Protein AF-A0A9W7F5V0-F1 (afdb_monomer)

Mean predicted aligned error: 11.37 Å

InterPro domains:
  IPR008775 Phytanoyl-CoA dioxygenase-like [PF05721] (10-181)

pLDDT: mean 83.33, std 14.16, range [30.11, 98.38]

Structure (mmCIF, N/CA/C/O backbone):
data_AF-A0A9W7F5V0-F1
#
_entry.id   AF-A0A9W7F5V0-F1
#
loop_
_atom_site.group_PDB
_atom_site.id
_atom_site.type_symbol
_atom_site.label_atom_id
_atom_site.label_alt_id
_atom_site.label_comp_id
_atom_site.label_asym_id
_atom_site.label_entity_id
_atom_site.label_seq_id
_atom_site.pdbx_PDB_ins_code
_atom_site.Cartn_x
_atom_site.Cartn_y
_atom_site.Cartn_z
_atom_site.occupancy
_atom_site.B_iso_or_equiv
_atom_site.auth_seq_id
_atom_site.auth_comp_id
_atom_site.auth_asym_id
_atom_site.auth_atom_id
_atom_site.pdbx_PDB_model_num
ATOM 1 N N . MET A 1 1 ? -11.029 15.190 2.553 1.00 67.94 1 MET A N 1
ATOM 2 C CA . MET A 1 1 ? -10.724 14.505 3.828 1.00 67.94 1 MET A CA 1
ATOM 3 C C . MET A 1 1 ? -11.134 13.057 3.675 1.00 67.94 1 MET A C 1
ATOM 5 O O . MET A 1 1 ? -11.992 12.802 2.836 1.00 67.94 1 MET A O 1
ATOM 9 N N . LEU A 1 2 ? -10.506 12.145 4.415 1.00 83.44 2 LEU A N 1
ATOM 10 C CA . LEU A 1 2 ? -10.929 10.744 4.425 1.00 83.44 2 LEU A CA 1
ATOM 11 C C . LEU A 1 2 ? -12.345 10.611 4.965 1.00 83.44 2 LEU A C 1
ATOM 13 O O . LEU A 1 2 ? -12.711 11.355 5.880 1.00 83.44 2 LEU A O 1
ATOM 17 N N . SER A 1 3 ? -13.107 9.671 4.410 1.00 85.88 3 SER A N 1
ATOM 18 C CA . SER A 1 3 ? -14.383 9.300 5.003 1.00 85.88 3 SER A CA 1
ATOM 19 C C . SER A 1 3 ? -14.140 8.572 6.320 1.00 85.88 3 SER A C 1
ATOM 21 O O . SER A 1 3 ? -13.081 7.984 6.547 1.00 85.88 3 SER A O 1
ATOM 23 N N . ASP A 1 4 ? -15.124 8.602 7.203 1.00 83.12 4 ASP A N 1
ATOM 24 C CA . ASP A 1 4 ? -15.003 7.891 8.464 1.00 83.12 4 ASP A CA 1
ATOM 25 C C . ASP A 1 4 ? -15.031 6.367 8.307 1.00 83.12 4 ASP A C 1
ATOM 27 O O . ASP A 1 4 ? -14.439 5.651 9.112 1.00 83.12 4 ASP A O 1
ATOM 31 N N . GLU A 1 5 ? -15.683 5.875 7.252 1.00 82.81 5 GLU A N 1
ATOM 32 C CA . GLU A 1 5 ? -15.637 4.468 6.862 1.00 82.81 5 GLU A CA 1
ATOM 33 C C . GLU A 1 5 ? -14.208 4.057 6.495 1.00 82.81 5 GLU A C 1
ATOM 35 O O . GLU A 1 5 ? -13.709 3.061 7.012 1.00 82.81 5 GLU A O 1
ATOM 40 N N . ASP A 1 6 ? -13.504 4.866 5.700 1.00 85.50 6 ASP A N 1
ATOM 41 C CA . ASP A 1 6 ? -12.108 4.600 5.339 1.00 85.50 6 ASP A CA 1
ATOM 42 C C . ASP A 1 6 ? -11.189 4.611 6.568 1.00 85.50 6 ASP A C 1
ATOM 44 O O . ASP A 1 6 ? -10.317 3.752 6.705 1.00 85.50 6 ASP A O 1
ATOM 48 N N . LYS A 1 7 ? -11.390 5.563 7.492 1.00 84.19 7 LYS A N 1
ATOM 49 C CA . LYS A 1 7 ? -10.632 5.617 8.754 1.00 84.19 7 LYS A CA 1
ATOM 50 C C . LYS A 1 7 ? -10.867 4.366 9.588 1.00 84.19 7 LYS A C 1
ATOM 52 O O . LYS A 1 7 ? -9.911 3.787 10.093 1.00 84.19 7 LYS A O 1
ATOM 57 N N . TYR A 1 8 ? -12.125 3.951 9.710 1.00 81.19 8 TYR A N 1
ATOM 58 C CA . TYR A 1 8 ? -12.502 2.748 10.439 1.00 81.19 8 TYR A CA 1
ATOM 59 C C . TYR A 1 8 ? -11.901 1.489 9.804 1.00 81.19 8 TYR A C 1
ATOM 61 O O . TYR A 1 8 ? -11.316 0.670 10.508 1.00 81.19 8 TYR A O 1
ATOM 69 N N . LEU A 1 9 ? -11.981 1.349 8.478 1.00 84.00 9 LEU A N 1
ATOM 70 C CA . LEU A 1 9 ? -11.394 0.218 7.761 1.00 84.00 9 LEU A CA 1
ATOM 71 C C . LEU A 1 9 ? -9.874 0.174 7.921 1.00 84.00 9 LEU A C 1
ATOM 73 O O . LEU A 1 9 ? -9.328 -0.911 8.116 1.00 84.00 9 LEU A O 1
ATOM 77 N N . PHE A 1 10 ? -9.194 1.321 7.868 1.00 87.69 10 PHE A N 1
ATOM 78 C CA . PHE A 1 10 ? -7.752 1.375 8.080 1.00 87.69 10 PHE A CA 1
ATOM 79 C C . PHE A 1 10 ? -7.366 1.032 9.524 1.00 87.69 10 PHE A C 1
ATOM 81 O O . PHE A 1 10 ? -6.481 0.205 9.723 1.00 87.69 10 PHE A O 1
ATOM 88 N N . ASP A 1 11 ? -8.039 1.614 10.522 1.00 85.00 11 ASP A N 1
ATOM 89 C CA . ASP A 1 11 ? -7.793 1.340 11.948 1.00 85.00 11 ASP A CA 1
ATOM 90 C C . ASP A 1 11 ? -8.010 -0.143 12.287 1.00 85.00 11 ASP A C 1
ATOM 92 O O . ASP A 1 11 ? -7.210 -0.754 12.995 1.00 85.00 11 ASP A O 1
ATOM 96 N N . LEU A 1 12 ? -9.057 -0.745 11.715 1.00 79.25 12 LEU A N 1
ATOM 97 C CA . LEU A 1 12 ? -9.388 -2.148 11.926 1.00 79.25 12 LEU A CA 1
ATOM 98 C C . LEU A 1 12 ? -8.387 -3.091 11.250 1.00 79.25 12 LEU A C 1
ATOM 100 O O . LEU A 1 12 ? -7.898 -4.039 11.867 1.00 79.25 12 LEU A O 1
ATOM 104 N N . ASN A 1 13 ? -8.102 -2.863 9.968 1.00 83.06 13 ASN A N 1
ATOM 105 C CA . ASN A 1 13 ? -7.348 -3.818 9.160 1.00 83.06 13 ASN A CA 1
ATOM 106 C C . ASN A 1 13 ? -5.835 -3.581 9.201 1.00 83.06 13 ASN A C 1
ATOM 108 O O . ASN A 1 13 ? -5.079 -4.503 8.912 1.00 83.06 13 ASN A O 1
ATOM 112 N N . GLY A 1 14 ? -5.386 -2.365 9.514 1.00 84.56 14 GLY A N 1
ATOM 113 C CA . GLY A 1 14 ? -4.003 -1.924 9.309 1.00 84.56 14 GLY A CA 1
ATOM 114 C C . GLY A 1 14 ? -3.666 -1.601 7.847 1.00 84.56 14 GLY A C 1
ATOM 115 O O . GLY A 1 14 ? -2.518 -1.294 7.536 1.00 84.56 14 GLY A O 1
ATOM 116 N N . TYR A 1 15 ? -4.646 -1.673 6.941 1.00 90.38 15 TYR A N 1
ATOM 117 C CA . TYR A 1 15 ? -4.512 -1.307 5.532 1.00 90.38 15 TYR A CA 1
ATOM 118 C C . TYR A 1 15 ? -5.855 -0.858 4.951 1.00 90.38 15 TYR A C 1
ATOM 120 O O . TYR A 1 15 ? -6.920 -1.125 5.508 1.00 90.38 15 TYR A O 1
ATOM 128 N N . ILE A 1 16 ? -5.804 -0.213 3.788 1.00 92.06 16 ILE A N 1
ATOM 129 C CA . ILE A 1 16 ? -6.984 0.105 2.986 1.00 92.06 16 ILE A CA 1
ATOM 130 C C . ILE A 1 16 ? -6.654 -0.001 1.496 1.00 92.06 16 ILE A C 1
ATOM 132 O O . ILE A 1 16 ? -5.544 0.329 1.078 1.00 92.06 16 ILE A O 1
ATOM 136 N N . VAL A 1 17 ? -7.606 -0.482 0.690 1.00 93.25 17 VAL A N 1
ATOM 137 C CA . VAL A 1 17 ? -7.439 -0.658 -0.762 1.00 93.25 17 VAL A CA 1
ATOM 138 C C . VAL A 1 17 ? -8.251 0.388 -1.506 1.00 93.25 17 VAL A C 1
ATOM 140 O O . VAL A 1 17 ? -9.479 0.385 -1.441 1.00 93.25 17 VAL A O 1
ATOM 143 N N . ILE A 1 18 ? -7.568 1.238 -2.275 1.00 94.31 18 ILE A N 1
ATOM 144 C CA . ILE A 1 18 ? -8.209 2.283 -3.077 1.00 94.31 18 ILE A CA 1
ATOM 145 C C . ILE A 1 18 ? -8.225 1.846 -4.538 1.00 94.31 18 ILE A C 1
ATOM 147 O O . ILE A 1 18 ? -7.190 1.772 -5.199 1.00 94.31 18 ILE A O 1
ATOM 151 N N . LYS A 1 19 ? -9.414 1.516 -5.043 1.00 94.19 19 LYS A N 1
ATOM 152 C CA . LYS A 1 19 ? -9.599 1.027 -6.415 1.00 94.19 19 LYS A CA 1
ATOM 153 C C . LYS A 1 19 ? -9.756 2.186 -7.398 1.00 94.19 19 LYS A C 1
ATOM 155 O O . LYS A 1 19 ? -10.290 3.236 -7.052 1.00 94.19 19 LYS A O 1
ATOM 160 N N . GLY A 1 20 ? -9.322 1.974 -8.641 1.00 94.88 20 GLY A N 1
ATOM 161 C CA . GLY A 1 20 ? -9.538 2.933 -9.732 1.00 94.88 20 GLY A CA 1
ATOM 162 C C . GLY A 1 20 ? -8.874 4.291 -9.495 1.00 94.88 20 GLY A C 1
ATOM 163 O O . GLY A 1 20 ? -9.431 5.331 -9.860 1.00 94.88 20 GLY A O 1
ATOM 164 N N . VAL A 1 21 ? -7.711 4.304 -8.832 1.00 97.62 21 VAL A N 1
ATOM 165 C CA . VAL A 1 21 ? -6.919 5.529 -8.660 1.00 97.62 21 VAL A CA 1
ATOM 166 C C . VAL A 1 21 ? -6.452 6.017 -10.028 1.00 97.62 21 VAL A C 1
ATOM 168 O O . VAL A 1 21 ? -6.796 7.141 -10.397 1.00 97.62 21 VAL A O 1
ATOM 171 N N . PHE A 1 22 ? -5.796 5.121 -10.770 1.00 98.06 22 PHE A N 1
ATOM 172 C CA . PHE A 1 22 ? -5.252 5.325 -12.110 1.00 98.06 22 PHE A CA 1
ATOM 173 C C . PHE A 1 22 ? -6.111 4.636 -13.174 1.00 98.06 22 PHE A C 1
ATOM 175 O O . PHE A 1 22 ? -6.737 3.603 -12.915 1.00 98.06 22 PHE A O 1
ATOM 182 N N . SER A 1 23 ? -6.138 5.223 -14.364 1.00 97.62 23 SER A N 1
ATOM 183 C CA . SER A 1 23 ? -6.784 4.681 -15.560 1.00 97.62 23 SER A CA 1
ATOM 184 C C . SER A 1 23 ? -5.986 3.523 -16.180 1.00 97.62 23 SER A C 1
ATOM 186 O O . SER A 1 23 ? -4.778 3.405 -15.942 1.00 97.62 23 SER A O 1
ATOM 188 N N . PRO A 1 24 ? -6.623 2.665 -16.999 1.00 97.62 24 PRO A N 1
ATOM 189 C CA . PRO A 1 24 ? -5.917 1.632 -17.757 1.00 97.62 24 PRO A CA 1
ATOM 190 C C . PRO A 1 24 ? -4.779 2.184 -18.625 1.00 97.62 24 PRO A C 1
ATOM 192 O O . PRO A 1 24 ? -3.735 1.547 -18.737 1.00 97.62 24 PRO A O 1
ATOM 195 N N . GLU A 1 25 ? -4.946 3.375 -19.201 1.00 98.19 25 GLU A N 1
ATOM 196 C CA . GLU A 1 25 ? -3.949 4.034 -20.047 1.00 98.19 25 GLU A CA 1
ATOM 197 C C . GLU A 1 25 ? -2.726 4.486 -19.238 1.00 98.19 25 GLU A C 1
ATOM 199 O O . GLU A 1 25 ? -1.589 4.290 -19.668 1.00 98.19 25 GLU A O 1
ATOM 204 N N . GLU A 1 26 ? -2.941 5.042 -18.043 1.00 98.19 26 GLU A N 1
ATOM 205 C CA . GLU A 1 26 ? -1.859 5.406 -17.120 1.00 98.19 26 GLU A CA 1
ATOM 206 C C . GLU A 1 26 ? -1.082 4.170 -16.654 1.00 98.19 26 GLU A C 1
ATOM 208 O O . GLU A 1 26 ? 0.150 4.178 -16.642 1.00 98.19 26 GLU A O 1
ATOM 213 N N . VAL A 1 27 ? -1.789 3.083 -16.3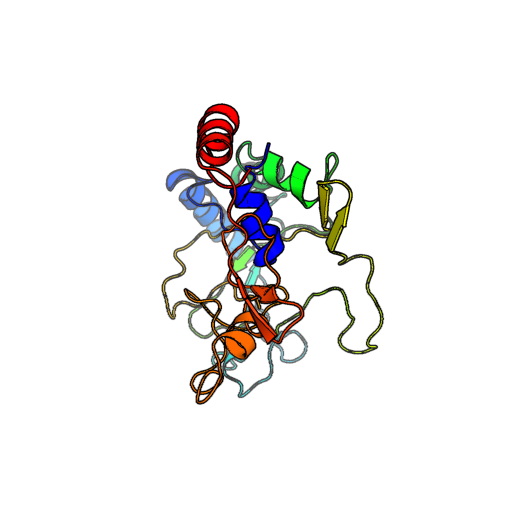30 1.00 98.25 27 VAL A N 1
ATOM 214 C CA . VAL A 1 27 ? -1.167 1.804 -15.957 1.00 98.25 27 VAL A CA 1
ATOM 215 C C . VAL A 1 27 ? -0.395 1.201 -17.135 1.00 98.25 27 VAL A C 1
ATOM 217 O O . VAL A 1 27 ? 0.701 0.673 -16.946 1.00 98.25 27 VAL A O 1
ATOM 220 N N . ALA A 1 28 ? -0.910 1.300 -18.363 1.00 98.25 28 ALA A N 1
ATOM 221 C CA . ALA A 1 28 ? -0.200 0.849 -19.558 1.00 98.25 28 ALA A CA 1
ATOM 222 C C . ALA A 1 28 ? 1.088 1.656 -19.796 1.00 98.25 28 ALA A C 1
ATOM 224 O O . ALA A 1 28 ? 2.132 1.066 -20.075 1.00 98.25 28 ALA A O 1
ATOM 225 N N . ALA A 1 29 ? 1.048 2.980 -19.614 1.00 98.00 29 ALA A N 1
ATOM 226 C CA . ALA A 1 29 ? 2.230 3.834 -19.715 1.00 98.00 29 ALA A CA 1
ATOM 227 C C . ALA A 1 29 ? 3.291 3.487 -18.654 1.00 98.00 29 ALA A C 1
ATOM 229 O O . ALA A 1 29 ? 4.477 3.416 -18.973 1.00 98.00 29 ALA A O 1
ATOM 230 N N . ALA A 1 30 ? 2.872 3.205 -17.415 1.00 98.31 30 ALA A N 1
ATOM 231 C CA . ALA A 1 30 ? 3.770 2.750 -16.353 1.00 98.31 30 ALA A CA 1
ATOM 232 C C . ALA A 1 30 ? 4.446 1.413 -16.698 1.00 98.31 30 ALA A C 1
ATOM 234 O O . ALA A 1 30 ? 5.654 1.262 -16.526 1.00 98.31 30 ALA A O 1
ATOM 235 N N . ASN A 1 31 ? 3.683 0.452 -17.229 1.00 98.38 31 ASN A N 1
ATOM 236 C CA . ASN A 1 31 ? 4.213 -0.847 -17.647 1.00 98.38 31 ASN A CA 1
ATOM 237 C C . ASN A 1 31 ? 5.184 -0.737 -18.834 1.00 98.38 31 ASN A C 1
ATOM 239 O O . ASN A 1 31 ? 6.186 -1.453 -18.867 1.00 98.38 31 ASN A O 1
ATOM 243 N N . ALA A 1 32 ? 4.932 0.169 -19.785 1.00 98.31 32 ALA A N 1
ATOM 244 C CA . ALA A 1 32 ? 5.866 0.448 -20.876 1.00 98.31 32 ALA A CA 1
ATOM 245 C C . ALA A 1 32 ? 7.196 1.010 -20.340 1.00 98.31 32 ALA A C 1
ATOM 247 O O . ALA A 1 32 ? 8.254 0.481 -20.666 1.00 98.31 32 ALA A O 1
ATOM 248 N N . ALA A 1 33 ? 7.139 1.988 -19.428 1.00 98.31 33 ALA A N 1
ATOM 249 C CA . ALA A 1 33 ? 8.327 2.541 -18.776 1.00 98.31 33 ALA A CA 1
ATOM 250 C C . ALA A 1 33 ? 9.133 1.479 -18.006 1.00 98.31 33 ALA A C 1
ATOM 252 O O . ALA A 1 33 ? 10.359 1.448 -18.094 1.00 98.31 33 ALA A O 1
ATOM 253 N N . ILE A 1 34 ? 8.448 0.586 -17.281 1.00 98.12 34 ILE A N 1
ATOM 254 C CA . ILE A 1 34 ? 9.082 -0.552 -16.597 1.00 98.12 34 ILE A CA 1
ATOM 255 C C . ILE A 1 34 ? 9.786 -1.451 -17.609 1.00 98.12 34 ILE A C 1
ATOM 257 O O . ILE A 1 34 ? 10.945 -1.794 -17.401 1.00 98.12 34 ILE A O 1
ATOM 261 N N . THR A 1 35 ? 9.111 -1.797 -18.708 1.00 97.88 35 THR A N 1
ATOM 262 C CA . THR A 1 35 ? 9.662 -2.656 -19.767 1.00 97.88 35 THR A CA 1
ATOM 263 C C . THR A 1 35 ? 10.951 -2.073 -20.344 1.00 97.88 35 THR A C 1
ATOM 265 O O . THR A 1 35 ? 11.947 -2.790 -20.436 1.00 97.88 35 THR A O 1
ATOM 268 N N . ASP A 1 36 ? 10.966 -0.775 -20.647 1.00 98.19 36 ASP A N 1
ATOM 269 C CA . ASP A 1 36 ? 12.142 -0.079 -21.185 1.00 98.19 36 ASP A CA 1
ATOM 270 C C . ASP A 1 36 ? 13.335 -0.090 -20.209 1.00 98.19 36 ASP A C 1
ATOM 272 O O . ASP A 1 36 ? 14.491 -0.123 -20.634 1.00 98.19 36 ASP A O 1
ATOM 276 N N . HIS A 1 37 ? 13.067 -0.119 -18.898 1.00 97.88 37 HIS A N 1
ATOM 277 C CA . HIS A 1 37 ? 14.084 -0.074 -17.842 1.00 97.88 37 HIS A CA 1
ATOM 278 C C . HIS A 1 37 ? 14.456 -1.442 -17.249 1.00 97.88 37 HIS A C 1
ATOM 280 O O . HIS A 1 37 ? 15.423 -1.530 -16.484 1.00 97.88 37 HIS A O 1
ATOM 286 N N . MET A 1 38 ? 13.783 -2.527 -17.645 1.00 97.19 38 MET A N 1
ATOM 287 C CA . MET A 1 38 ? 14.111 -3.895 -17.218 1.00 97.19 38 MET A CA 1
ATOM 288 C C . MET A 1 38 ? 15.582 -4.308 -17.407 1.00 97.19 38 MET A C 1
ATOM 290 O O . MET A 1 38 ? 16.065 -5.062 -16.563 1.00 97.19 38 MET A O 1
ATOM 294 N N . PRO A 1 39 ? 16.347 -3.826 -18.413 1.00 96.81 39 PRO A N 1
ATOM 295 C CA . PRO A 1 39 ? 17.779 -4.132 -18.514 1.00 96.81 39 PRO A CA 1
ATOM 296 C C . PRO A 1 39 ? 18.624 -3.697 -17.302 1.00 96.81 39 PRO A C 1
ATOM 298 O O . PRO A 1 39 ? 19.738 -4.183 -17.135 1.00 96.81 39 PRO A O 1
ATOM 301 N N . SER A 1 40 ? 18.110 -2.788 -16.465 1.00 95.38 40 SER A N 1
ATOM 302 C CA . SER A 1 40 ? 18.745 -2.328 -15.218 1.00 95.38 40 SER A CA 1
ATOM 303 C C . SER A 1 40 ? 18.210 -3.010 -13.950 1.00 95.38 40 SER A C 1
ATOM 305 O O . SER A 1 40 ? 18.634 -2.681 -12.839 1.00 95.38 40 SER A O 1
ATOM 307 N N . ALA A 1 41 ? 17.266 -3.942 -14.099 1.00 95.56 41 ALA A N 1
ATOM 308 C CA . ALA A 1 41 ? 16.656 -4.645 -12.984 1.00 95.56 41 ALA A CA 1
ATOM 309 C C . ALA A 1 41 ? 17.613 -5.684 -12.383 1.00 95.56 41 ALA A C 1
ATOM 311 O O . ALA A 1 41 ? 18.442 -6.271 -13.077 1.00 95.56 41 ALA A O 1
ATOM 312 N N . ASN A 1 42 ? 17.477 -5.932 -11.081 1.00 92.81 42 ASN A N 1
ATOM 313 C CA . ASN A 1 42 ? 18.326 -6.867 -10.350 1.00 92.81 42 ASN A CA 1
ATOM 314 C C . ASN A 1 42 ? 17.480 -7.985 -9.747 1.00 92.81 42 ASN A C 1
ATOM 316 O O . ASN A 1 42 ? 16.620 -7.731 -8.902 1.00 92.81 42 ASN A O 1
ATOM 320 N N . GLU A 1 43 ? 17.740 -9.227 -10.148 1.00 92.56 43 GLU A N 1
ATOM 321 C CA . GLU A 1 43 ? 17.069 -10.394 -9.581 1.00 92.56 43 GLU A CA 1
ATOM 322 C C . GLU A 1 43 ? 17.800 -10.915 -8.336 1.00 92.56 43 GLU A C 1
ATOM 324 O O . GLU A 1 43 ? 19.010 -11.147 -8.335 1.00 92.56 43 GLU A O 1
ATOM 329 N N . ARG A 1 44 ? 17.050 -11.118 -7.252 1.00 87.56 44 ARG A N 1
ATOM 330 C CA . ARG A 1 44 ? 17.555 -11.613 -5.967 1.00 87.56 44 ARG A CA 1
ATOM 331 C C . ARG A 1 44 ? 17.619 -13.143 -5.965 1.00 87.56 44 ARG A C 1
ATOM 333 O O . ARG A 1 44 ? 16.739 -13.806 -5.422 1.00 87.56 44 ARG A O 1
ATOM 340 N N . ILE A 1 45 ? 18.647 -13.704 -6.599 1.00 85.19 45 ILE A N 1
ATOM 341 C CA . ILE A 1 45 ? 18.808 -15.165 -6.734 1.00 85.19 45 ILE A CA 1
ATOM 342 C C . ILE A 1 45 ? 19.659 -15.809 -5.630 1.00 85.19 45 ILE A C 1
ATOM 344 O O . ILE A 1 45 ? 19.462 -16.986 -5.326 1.00 85.19 45 ILE A O 1
ATOM 348 N N . GLU A 1 46 ? 20.589 -15.064 -5.023 1.00 83.44 46 GLU A N 1
ATOM 349 C CA . GLU A 1 46 ? 21.487 -15.607 -3.997 1.00 83.44 46 GLU A CA 1
ATOM 350 C C . GLU A 1 46 ? 20.763 -15.830 -2.664 1.00 83.44 46 GLU A C 1
ATOM 352 O O . GLU A 1 46 ? 19.980 -14.997 -2.213 1.00 83.44 46 GLU A O 1
ATOM 357 N N . ASP A 1 47 ? 21.074 -16.931 -1.979 1.00 75.38 47 ASP A N 1
ATOM 358 C CA . ASP A 1 47 ? 20.404 -17.301 -0.723 1.00 75.38 47 ASP A CA 1
ATOM 359 C C . ASP A 1 47 ? 20.540 -16.249 0.384 1.00 75.38 47 ASP A C 1
ATOM 361 O O . ASP A 1 4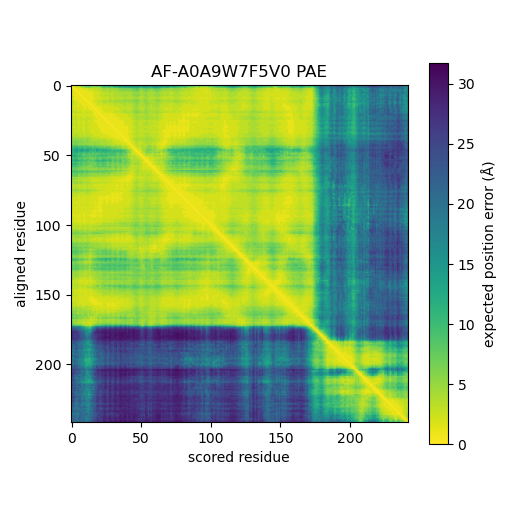7 ? 19.647 -16.113 1.215 1.00 75.38 47 ASP A O 1
ATOM 365 N N . SER A 1 48 ? 21.632 -15.486 0.380 1.00 76.44 48 SER A N 1
ATOM 366 C CA . SER A 1 48 ? 21.913 -14.414 1.341 1.00 76.44 48 SER A CA 1
ATOM 367 C C . SER A 1 48 ? 21.001 -13.192 1.190 1.00 76.44 48 SER A C 1
ATOM 369 O O . SER A 1 48 ? 20.841 -12.436 2.145 1.00 76.44 48 SER A O 1
ATOM 371 N N . ILE A 1 49 ? 20.423 -12.983 0.005 1.00 79.00 49 ILE A N 1
ATOM 372 C CA . ILE A 1 49 ? 19.601 -11.806 -0.329 1.00 79.00 49 ILE A CA 1
ATOM 373 C C . ILE A 1 49 ? 18.132 -12.164 -0.580 1.00 79.00 49 ILE A C 1
ATOM 375 O O . ILE A 1 49 ? 17.311 -11.271 -0.816 1.00 79.00 49 ILE A O 1
ATOM 379 N N . ARG A 1 50 ? 17.800 -13.458 -0.522 1.00 82.38 50 ARG A N 1
ATOM 380 C CA . ARG A 1 50 ? 16.429 -13.962 -0.570 1.00 82.38 50 ARG A CA 1
ATOM 381 C C . ARG A 1 50 ? 15.688 -13.623 0.713 1.00 82.38 50 ARG A C 1
ATOM 383 O O . ARG A 1 50 ? 16.212 -13.753 1.817 1.00 82.38 50 ARG A O 1
ATOM 390 N N . ASN A 1 51 ? 14.428 -13.226 0.571 1.00 80.19 51 ASN A N 1
ATOM 391 C CA . ASN A 1 51 ? 13.583 -12.848 1.709 1.00 80.19 51 ASN A CA 1
ATOM 392 C C . ASN A 1 51 ? 12.720 -14.002 2.204 1.00 80.19 51 ASN A C 1
ATOM 394 O O . ASN A 1 51 ? 11.706 -13.758 2.848 1.00 80.19 51 ASN A O 1
ATOM 398 N N . THR A 1 52 ? 13.068 -15.245 1.878 1.00 83.50 52 THR A N 1
ATOM 399 C CA . THR A 1 52 ? 12.271 -16.425 2.215 1.00 83.50 52 THR A CA 1
ATOM 400 C C . THR A 1 52 ? 13.161 -17.608 2.572 1.00 83.50 52 THR A C 1
ATOM 402 O O . THR A 1 52 ? 14.323 -17.690 2.176 1.00 83.50 52 THR A O 1
ATOM 405 N N . LYS A 1 53 ? 12.619 -18.554 3.347 1.00 81.00 53 LYS A N 1
ATOM 406 C CA . LYS A 1 53 ? 13.314 -19.808 3.662 1.00 81.00 53 LYS A CA 1
ATOM 407 C C . LYS A 1 53 ? 13.080 -20.828 2.546 1.00 81.00 53 LYS A C 1
ATOM 409 O O . LYS A 1 53 ? 11.927 -21.121 2.210 1.00 81.00 53 LYS A O 1
ATOM 414 N N . ARG A 1 54 ? 14.160 -21.418 2.015 1.00 80.69 54 ARG A N 1
ATOM 415 C CA . ARG A 1 54 ? 14.082 -22.528 1.046 1.00 80.69 54 ARG A CA 1
ATOM 416 C C . ARG A 1 54 ? 13.245 -23.685 1.601 1.00 80.69 54 ARG A C 1
ATOM 418 O O . ARG A 1 54 ? 13.285 -23.975 2.794 1.00 80.69 54 ARG A O 1
ATOM 425 N N . GLY A 1 55 ? 12.497 -24.348 0.720 1.00 81.38 55 GLY A N 1
ATOM 426 C CA . GLY A 1 55 ? 11.659 -25.499 1.075 1.00 81.38 55 GLY A CA 1
ATOM 427 C C . GLY A 1 55 ? 10.350 -25.150 1.792 1.00 81.38 55 GLY A C 1
ATOM 428 O O . GLY A 1 55 ? 9.603 -26.056 2.147 1.00 81.38 55 GLY A O 1
ATOM 429 N N . THR A 1 56 ? 10.050 -23.864 1.992 1.00 83.94 56 THR A N 1
ATOM 430 C CA . THR A 1 56 ? 8.738 -23.401 2.471 1.00 83.94 56 THR A CA 1
ATOM 431 C C . THR A 1 56 ? 7.851 -22.982 1.301 1.00 83.94 56 THR A C 1
ATOM 433 O O . THR A 1 56 ? 8.358 -22.710 0.213 1.00 83.94 56 THR A O 1
ATOM 436 N N . GLY A 1 57 ? 6.538 -22.856 1.526 1.00 81.44 57 GLY A N 1
ATOM 437 C CA . GLY A 1 57 ? 5.610 -22.360 0.500 1.00 81.44 57 GLY A CA 1
ATOM 438 C C . GLY A 1 57 ? 5.974 -20.967 -0.033 1.00 81.44 57 GLY A C 1
ATOM 439 O O . GLY A 1 57 ? 5.808 -20.702 -1.218 1.00 81.44 57 GLY A O 1
ATOM 440 N N . MET A 1 58 ? 6.561 -20.108 0.809 1.00 83.19 58 MET A N 1
ATOM 441 C CA . MET A 1 58 ? 7.022 -18.773 0.401 1.00 83.19 58 MET A CA 1
ATOM 442 C C . MET A 1 58 ? 8.323 -18.810 -0.412 1.00 83.19 58 MET A C 1
ATOM 444 O O . MET A 1 58 ? 8.628 -17.844 -1.102 1.00 83.19 58 MET A O 1
ATOM 448 N N . GLY A 1 59 ? 9.074 -19.917 -0.381 1.00 86.69 59 GLY A N 1
ATOM 449 C CA . GLY A 1 59 ? 10.344 -20.077 -1.099 1.00 86.69 59 GLY A CA 1
ATOM 450 C C . GLY A 1 59 ? 10.228 -20.093 -2.627 1.00 86.69 59 GLY A C 1
ATOM 451 O O . GLY A 1 59 ? 11.252 -20.086 -3.316 1.00 86.69 59 GLY A O 1
ATOM 452 N N . GLY A 1 60 ? 9.004 -20.124 -3.163 1.00 88.00 60 GLY A N 1
ATOM 453 C CA . GLY A 1 60 ? 8.752 -20.265 -4.593 1.00 88.00 60 GLY A CA 1
ATOM 454 C C . GLY A 1 60 ? 9.328 -21.577 -5.129 1.00 88.00 60 GLY A C 1
ATOM 455 O O . GLY A 1 60 ? 9.329 -22.606 -4.452 1.00 88.00 60 GLY A O 1
ATOM 456 N N . ASN A 1 61 ? 9.869 -21.546 -6.343 1.00 89.88 61 ASN A N 1
ATOM 457 C CA . ASN A 1 61 ? 10.540 -22.697 -6.953 1.00 89.88 61 ASN A CA 1
ATOM 458 C C . ASN A 1 61 ? 12.001 -22.885 -6.486 1.00 89.88 61 ASN A C 1
ATOM 460 O O . ASN A 1 61 ? 12.674 -23.816 -6.933 1.00 89.88 61 ASN A O 1
ATOM 464 N N . GLY A 1 62 ? 12.505 -22.000 -5.614 1.00 86.25 62 GLY A N 1
ATOM 465 C CA . GLY A 1 62 ? 13.878 -22.017 -5.103 1.00 86.25 62 GLY A CA 1
ATOM 466 C C . GLY A 1 62 ? 14.965 -21.692 -6.137 1.00 86.25 62 GLY A C 1
ATOM 467 O O . GLY A 1 62 ? 16.146 -21.904 -5.851 1.00 86.25 62 GLY A O 1
ATOM 468 N N . LYS A 1 63 ? 14.590 -21.219 -7.328 1.00 86.69 63 LYS A N 1
ATOM 469 C CA . LYS A 1 63 ? 15.493 -20.833 -8.421 1.00 86.69 63 LYS A CA 1
ATOM 470 C C . LYS A 1 63 ? 15.333 -19.355 -8.741 1.00 86.69 63 LYS A C 1
ATOM 472 O O . LYS A 1 63 ? 16.291 -18.607 -8.602 1.00 86.69 63 LYS A O 1
ATOM 477 N N . ASP A 1 64 ? 14.108 -18.944 -9.038 1.00 89.00 64 ASP A N 1
ATOM 478 C CA . ASP A 1 64 ? 13.799 -17.581 -9.450 1.00 89.00 64 ASP A CA 1
ATOM 479 C C . ASP A 1 64 ? 13.602 -16.698 -8.217 1.00 89.00 64 ASP A C 1
ATOM 481 O O . ASP A 1 64 ? 13.055 -17.119 -7.185 1.00 89.00 64 ASP A O 1
ATOM 485 N N . GLY A 1 65 ? 14.126 -15.485 -8.306 1.00 88.62 65 GLY A N 1
ATOM 486 C CA . GLY A 1 65 ? 14.101 -14.479 -7.261 1.00 88.62 65 GLY A CA 1
ATOM 487 C C . GLY A 1 65 ? 12.998 -13.450 -7.472 1.00 88.62 65 GLY A C 1
ATOM 488 O O . GLY A 1 65 ? 12.282 -13.437 -8.477 1.00 88.62 65 GLY A O 1
ATOM 489 N N . ARG A 1 66 ? 12.879 -12.546 -6.502 1.00 90.12 66 ARG A N 1
ATOM 490 C CA . ARG A 1 66 ? 12.207 -11.262 -6.710 1.00 90.12 66 ARG A CA 1
ATOM 491 C C . ARG A 1 66 ? 13.103 -10.367 -7.567 1.00 90.12 66 ARG A C 1
ATOM 493 O O . ARG A 1 66 ? 14.311 -10.319 -7.332 1.00 90.12 66 ARG A O 1
ATOM 500 N N . ILE A 1 67 ? 12.523 -9.625 -8.503 1.00 93.12 67 ILE A N 1
ATOM 501 C CA . ILE A 1 67 ? 13.249 -8.648 -9.315 1.00 93.12 67 ILE A CA 1
ATOM 502 C C . ILE A 1 67 ? 12.992 -7.246 -8.757 1.00 93.12 67 ILE A C 1
ATOM 504 O O . ILE A 1 67 ? 11.845 -6.802 -8.679 1.00 93.12 67 ILE A O 1
ATOM 508 N N . ASP A 1 68 ? 14.065 -6.552 -8.384 1.00 93.44 68 ASP A N 1
ATOM 509 C CA . ASP A 1 68 ? 14.033 -5.162 -7.932 1.00 93.44 68 ASP A CA 1
ATOM 510 C C . ASP A 1 68 ? 14.443 -4.235 -9.079 1.00 93.44 68 ASP A C 1
ATOM 512 O O . ASP A 1 68 ? 15.556 -4.331 -9.606 1.00 93.44 68 ASP A O 1
ATOM 516 N N . LEU A 1 69 ? 13.566 -3.297 -9.432 1.00 96.38 69 LEU A N 1
ATOM 517 C CA . LEU A 1 69 ? 13.837 -2.255 -10.418 1.00 96.38 69 LEU A CA 1
ATOM 518 C C . LEU A 1 69 ? 13.723 -0.873 -9.763 1.00 96.38 69 LEU A C 1
ATOM 520 O O . LEU A 1 69 ? 12.630 -0.363 -9.519 1.00 96.38 69 LEU A O 1
ATOM 524 N N . GLY A 1 70 ? 14.872 -0.281 -9.438 1.00 95.75 70 GLY A N 1
ATOM 525 C CA . GLY A 1 70 ? 14.962 1.050 -8.835 1.00 95.75 70 GLY A CA 1
ATOM 526 C C . GLY A 1 70 ? 14.962 2.188 -9.858 1.00 95.75 70 GLY A C 1
ATOM 527 O O . GLY A 1 70 ? 14.964 1.971 -11.066 1.00 95.75 70 GLY A O 1
ATOM 528 N N . GLY A 1 71 ? 15.002 3.426 -9.359 1.00 95.94 71 GLY A N 1
ATOM 529 C CA . GLY A 1 71 ? 15.182 4.616 -10.201 1.00 95.94 71 GLY A CA 1
ATOM 530 C C . GLY A 1 71 ? 13.908 5.133 -10.869 1.00 95.94 71 GLY A C 1
ATOM 531 O O . GLY A 1 71 ? 13.993 6.034 -11.692 1.00 95.94 71 GLY A O 1
ATOM 532 N N . VAL A 1 72 ? 12.727 4.646 -10.477 1.00 96.56 72 VAL A N 1
ATOM 533 C CA . VAL A 1 72 ? 11.425 4.998 -11.087 1.00 96.56 72 VAL A CA 1
ATOM 534 C C . VAL A 1 72 ? 11.103 6.504 -11.080 1.00 96.56 72 VAL A C 1
ATOM 536 O O . VAL A 1 72 ? 10.248 6.955 -11.834 1.00 96.56 72 VAL A O 1
ATOM 539 N N . LEU A 1 73 ? 11.782 7.300 -10.243 1.00 96.25 73 LEU A N 1
ATOM 540 C CA . LEU A 1 73 ? 11.651 8.766 -10.207 1.00 96.25 73 LEU A CA 1
ATOM 541 C C . LEU A 1 73 ? 12.704 9.506 -11.058 1.00 96.25 73 LEU A 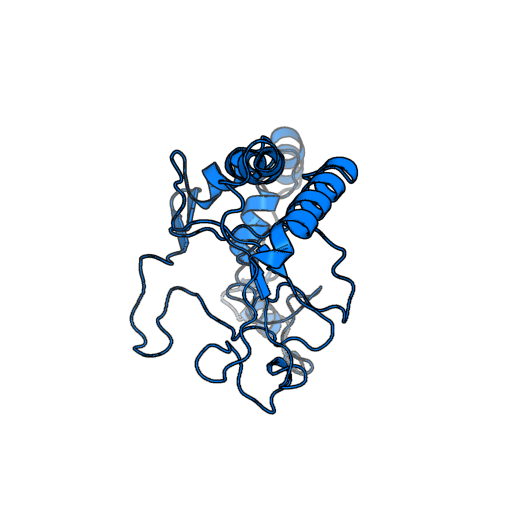C 1
ATOM 543 O O . LEU A 1 73 ? 12.735 10.737 -11.038 1.00 96.25 73 LEU A O 1
ATOM 547 N N . GLN A 1 74 ? 13.593 8.778 -11.739 1.00 97.12 74 GLN A N 1
ATOM 548 C CA . GLN A 1 74 ? 14.807 9.273 -12.407 1.00 97.12 74 GLN A CA 1
ATOM 549 C C . GLN A 1 74 ? 14.849 8.940 -13.910 1.00 97.12 74 GLN A C 1
ATOM 551 O O . GLN A 1 74 ? 15.813 9.277 -14.590 1.00 97.12 74 GLN A O 1
ATOM 556 N N . TRP A 1 75 ? 13.798 8.336 -14.457 1.00 97.38 75 TRP A N 1
ATOM 557 C CA . TRP A 1 75 ? 13.665 7.932 -15.864 1.00 97.38 75 TRP A CA 1
ATOM 558 C C . TRP A 1 75 ? 13.211 9.067 -16.801 1.00 97.38 75 TRP A C 1
ATOM 560 O O . TRP A 1 75 ? 12.594 8.833 -17.839 1.00 97.38 75 TRP A O 1
ATOM 570 N N . GLY A 1 76 ? 13.437 10.328 -16.421 1.00 96.44 76 GLY A N 1
ATOM 571 C CA . GLY A 1 76 ? 12.984 11.487 -17.199 1.00 96.44 76 GLY A CA 1
ATOM 572 C C . GLY A 1 76 ? 11.460 11.517 -17.366 1.00 96.44 76 GLY A C 1
ATOM 573 O O . GLY A 1 76 ? 10.729 11.328 -16.393 1.00 96.44 76 GLY A O 1
ATOM 574 N N . GLU A 1 77 ? 10.976 11.732 -18.595 1.00 97.12 77 GLU A N 1
ATOM 575 C CA . GLU A 1 77 ? 9.538 11.829 -18.905 1.00 97.12 77 GLU A CA 1
ATOM 576 C C . GLU A 1 77 ? 8.744 10.575 -18.511 1.00 97.12 77 GLU A C 1
ATOM 578 O O . GLU A 1 77 ? 7.592 10.678 -18.084 1.00 97.12 77 GLU A O 1
ATOM 583 N N . GLN A 1 78 ? 9.371 9.397 -18.566 1.00 97.62 78 GLN A N 1
ATOM 584 C CA . GLN A 1 78 ? 8.744 8.132 -18.180 1.00 97.62 78 GLN A CA 1
ATOM 585 C C . GLN A 1 78 ? 8.490 8.019 -16.665 1.00 97.62 78 GLN A C 1
ATOM 587 O O . GLN A 1 78 ? 7.700 7.184 -16.230 1.00 97.62 78 GLN A O 1
ATOM 592 N N . SER A 1 79 ? 9.075 8.911 -15.855 1.00 97.44 79 SER A N 1
ATOM 593 C CA . SER A 1 79 ? 8.824 8.974 -14.407 1.00 97.44 79 SER A CA 1
ATOM 594 C C . SER A 1 79 ? 7.464 9.581 -14.051 1.00 97.44 79 SER A C 1
ATOM 596 O O . SER A 1 79 ? 7.036 9.481 -12.904 1.00 97.44 79 SER A O 1
ATOM 598 N N . LYS A 1 80 ? 6.771 10.216 -15.010 1.00 97.12 80 LYS A N 1
ATOM 599 C CA . LYS A 1 80 ? 5.562 11.020 -14.758 1.00 97.12 80 LYS A CA 1
ATOM 600 C C . LYS A 1 80 ? 4.481 10.258 -13.989 1.00 97.12 80 LYS A C 1
ATOM 602 O O . LYS A 1 80 ? 3.883 10.812 -13.069 1.00 97.12 80 LYS A O 1
ATOM 607 N N . PHE A 1 81 ? 4.248 8.993 -14.342 1.00 98.12 81 PHE A N 1
ATOM 608 C CA . PHE A 1 81 ? 3.307 8.140 -13.617 1.00 98.12 81 PHE A CA 1
ATOM 609 C C . PHE A 1 81 ? 3.735 7.961 -12.153 1.00 98.12 81 PHE A C 1
ATOM 611 O O . PHE A 1 81 ? 2.947 8.202 -11.242 1.00 98.12 81 PHE A O 1
ATOM 618 N N . PHE A 1 82 ? 4.996 7.605 -11.910 1.00 97.56 82 PHE A N 1
ATOM 619 C CA . PHE A 1 82 ? 5.515 7.344 -10.566 1.00 97.56 82 PHE A CA 1
ATOM 620 C C . PHE A 1 82 ? 5.565 8.607 -9.702 1.00 97.56 82 PHE A C 1
ATOM 622 O O . PHE A 1 82 ? 5.225 8.548 -8.522 1.00 97.56 82 PHE A O 1
ATOM 629 N N . HIS A 1 83 ? 5.904 9.763 -10.287 1.00 96.94 83 HIS A N 1
ATOM 630 C CA . HIS A 1 83 ? 5.802 11.059 -9.610 1.00 96.94 83 HIS A CA 1
ATOM 631 C C . HIS A 1 83 ? 4.370 11.336 -9.159 1.00 96.94 83 HIS A C 1
ATOM 633 O O . HIS A 1 83 ? 4.174 11.746 -8.020 1.00 96.94 83 HIS A O 1
ATOM 639 N N . SER A 1 84 ? 3.376 11.036 -10.003 1.00 97.62 84 SER A N 1
ATOM 640 C CA . SER A 1 84 ? 1.972 11.293 -9.672 1.00 97.62 84 SER A CA 1
ATOM 641 C C . SER A 1 84 ? 1.483 10.517 -8.447 1.00 97.62 84 SER A C 1
ATOM 643 O O . SER A 1 84 ? 0.601 10.990 -7.746 1.00 97.62 84 SER A O 1
ATOM 645 N N . VAL A 1 85 ? 2.067 9.356 -8.121 1.00 97.31 85 VAL A N 1
ATOM 646 C CA . VAL A 1 85 ? 1.700 8.587 -6.916 1.00 97.31 85 VAL A CA 1
ATOM 647 C C . VAL A 1 85 ? 1.986 9.384 -5.634 1.00 97.31 85 VAL A C 1
ATOM 649 O O . VAL A 1 85 ? 1.269 9.233 -4.642 1.00 97.31 85 VAL A O 1
ATOM 652 N N . LEU A 1 86 ? 3.006 10.249 -5.650 1.00 96.06 86 LEU A N 1
ATOM 653 C CA . LEU A 1 86 ? 3.464 11.010 -4.485 1.00 96.06 86 LEU A CA 1
ATOM 654 C C . LEU A 1 86 ? 2.458 12.079 -4.044 1.00 96.06 86 LEU A C 1
ATOM 656 O O . LEU A 1 86 ? 2.401 12.401 -2.857 1.00 96.06 86 LEU A O 1
ATOM 660 N N . ASP A 1 87 ? 1.667 12.620 -4.971 1.00 96.12 87 ASP A N 1
ATOM 661 C CA . ASP A 1 87 ? 0.753 13.742 -4.735 1.00 96.12 87 ASP A CA 1
ATOM 662 C C . ASP A 1 87 ? -0.618 13.593 -5.423 1.00 96.12 87 ASP A C 1
ATOM 664 O O . ASP A 1 87 ? -1.384 14.556 -5.508 1.00 96.12 87 ASP A O 1
ATOM 668 N N . HIS A 1 88 ? -0.976 12.379 -5.858 1.00 97.69 88 HIS A N 1
ATOM 669 C CA . HIS A 1 88 ? -2.224 12.135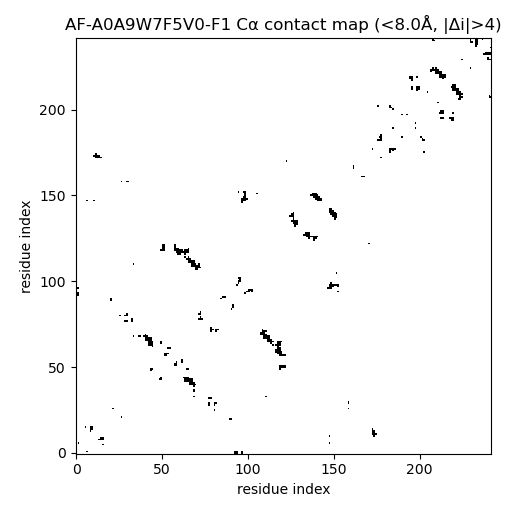 -6.573 1.00 97.69 88 HIS A CA 1
ATOM 670 C C . HIS A 1 88 ? -3.435 12.671 -5.780 1.00 97.69 88 HIS A C 1
ATOM 672 O O . HIS A 1 88 ? -3.600 12.310 -4.607 1.00 97.69 88 HIS A O 1
ATOM 678 N N . PRO A 1 89 ? -4.366 13.435 -6.389 1.00 95.88 89 PRO A N 1
ATOM 679 C CA . PRO A 1 89 ? -5.497 14.036 -5.672 1.00 95.88 89 PRO A CA 1
ATOM 680 C C . PRO A 1 89 ? -6.393 13.036 -4.928 1.00 95.88 89 PRO A C 1
ATOM 682 O O . PRO A 1 89 ? -6.982 13.373 -3.902 1.00 95.88 89 PRO A O 1
ATOM 685 N N . LYS A 1 90 ? -6.484 11.792 -5.421 1.00 96.00 90 LYS A N 1
ATOM 686 C CA . LYS A 1 90 ? -7.207 10.702 -4.737 1.00 96.00 90 LYS A CA 1
ATOM 687 C C . LYS A 1 90 ? -6.433 10.090 -3.557 1.00 96.00 90 LYS A C 1
ATOM 689 O O . LYS A 1 90 ? -7.064 9.468 -2.715 1.00 96.00 90 LYS A O 1
ATOM 694 N N . LEU A 1 91 ? -5.108 10.246 -3.490 1.00 96.62 91 LEU A N 1
ATOM 695 C CA . LEU A 1 91 ? -4.237 9.637 -2.473 1.00 96.62 91 LEU A CA 1
ATOM 696 C C . LEU A 1 91 ? -3.823 10.627 -1.375 1.00 96.62 91 LEU A C 1
ATOM 698 O O . LEU A 1 91 ? -3.790 10.256 -0.206 1.00 96.62 91 LEU A O 1
ATOM 702 N N . VAL A 1 92 ? -3.599 11.903 -1.705 1.00 96.38 92 VAL A N 1
ATOM 703 C CA . VAL A 1 92 ? -3.213 12.949 -0.736 1.00 96.38 92 VAL A CA 1
ATOM 704 C C . VAL A 1 92 ? -4.127 13.024 0.497 1.00 96.38 92 VAL A C 1
ATOM 706 O O . VAL A 1 92 ? -3.600 13.182 1.601 1.00 96.38 92 VAL A O 1
ATOM 709 N N . PRO A 1 93 ? -5.467 12.878 0.398 1.00 95.44 93 PRO A N 1
ATOM 710 C CA . PRO A 1 93 ? -6.318 12.810 1.584 1.00 95.44 93 PRO A CA 1
ATOM 711 C C . PRO A 1 93 ? -5.936 11.671 2.541 1.00 95.44 93 PRO A C 1
ATOM 713 O O . PRO A 1 93 ? -5.956 11.890 3.750 1.00 95.44 93 PRO A O 1
ATOM 716 N N . TYR A 1 94 ? -5.548 10.504 2.013 1.00 96.38 94 TYR A N 1
ATOM 717 C CA . TYR A 1 94 ? -5.070 9.356 2.790 1.00 96.38 94 TYR A CA 1
ATOM 718 C C . TYR A 1 94 ? -3.715 9.659 3.417 1.00 96.38 94 TYR A C 1
ATOM 720 O O . TYR A 1 94 ? -3.539 9.446 4.611 1.00 96.38 94 TYR A O 1
ATOM 728 N N . TYR A 1 95 ? -2.778 10.235 2.664 1.00 95.69 95 TYR A N 1
ATOM 729 C CA . TYR A 1 95 ? -1.463 10.596 3.202 1.00 95.69 95 TYR A CA 1
ATOM 730 C C . TYR A 1 95 ? -1.575 11.602 4.348 1.00 95.69 95 TYR A C 1
ATOM 732 O O . TYR A 1 95 ? -0.964 11.422 5.401 1.00 95.69 95 TYR A O 1
ATOM 740 N N . HIS A 1 96 ? -2.405 12.631 4.179 1.00 94.81 96 HIS A N 1
ATOM 741 C CA . HIS A 1 96 ? -2.639 13.638 5.207 1.00 94.81 96 HIS A CA 1
ATOM 742 C C . HIS A 1 96 ? -3.300 13.074 6.461 1.00 94.81 96 HIS A C 1
ATOM 744 O O . HIS A 1 96 ? -2.888 13.451 7.557 1.00 94.81 96 HIS A O 1
ATOM 750 N N . GLU A 1 97 ? -4.309 12.218 6.305 1.00 93.88 97 GLU A N 1
ATOM 751 C CA . GLU A 1 97 ? -5.044 11.659 7.439 1.00 93.88 97 GLU A CA 1
ATOM 752 C C . GLU A 1 97 ? -4.240 10.579 8.170 1.00 93.88 97 GLU A C 1
ATOM 754 O O . GLU A 1 97 ? -4.233 10.554 9.393 1.00 93.88 97 GLU A O 1
ATOM 759 N N . LEU A 1 98 ? -3.557 9.697 7.436 1.00 94.38 98 LEU A N 1
ATOM 760 C CA . LEU A 1 98 ? -2.931 8.502 8.003 1.00 94.38 98 LEU A CA 1
ATOM 761 C C . LEU A 1 98 ? -1.484 8.735 8.438 1.00 94.38 98 LEU A C 1
ATOM 763 O O . LEU A 1 98 ? -1.053 8.149 9.426 1.00 94.38 98 LEU A O 1
ATOM 767 N N . CYS A 1 99 ? -0.729 9.576 7.727 1.00 93.06 99 CYS A N 1
ATOM 768 C CA . CYS A 1 99 ? 0.675 9.875 8.030 1.00 93.06 99 CYS A CA 1
ATOM 769 C C . CYS A 1 99 ? 0.846 11.318 8.520 1.00 93.06 99 CYS A C 1
ATOM 771 O O . CYS A 1 99 ? 1.537 11.590 9.502 1.00 93.06 99 CYS A O 1
ATOM 773 N N . GLY A 1 100 ? 0.152 12.272 7.901 1.00 91.88 100 GLY A N 1
ATOM 774 C CA . GLY A 1 100 ? 0.195 13.679 8.276 1.00 91.88 100 GLY A CA 1
ATOM 775 C C . GLY A 1 100 ? 0.372 14.649 7.137 1.00 91.88 100 GLY A C 1
ATOM 776 O O . GLY A 1 100 ? 0.984 14.346 6.117 1.00 91.88 100 GLY A O 1
ATOM 777 N N . LYS A 1 101 ? -0.064 15.889 7.367 1.00 92.31 101 LYS A N 1
ATOM 778 C CA . LYS A 1 101 ? 0.382 17.015 6.543 1.00 92.31 101 LYS A CA 1
ATOM 779 C C . LYS A 1 101 ? 1.899 17.163 6.656 1.00 92.31 101 LYS A C 1
ATOM 781 O O . LYS A 1 101 ? 2.442 17.150 7.759 1.00 92.31 101 LYS A O 1
ATOM 786 N N . GLY A 1 102 ? 2.555 17.317 5.508 1.00 90.75 102 GLY A N 1
ATOM 787 C CA . GLY A 1 102 ? 4.014 17.358 5.424 1.00 90.75 102 GLY A CA 1
ATOM 788 C C . GLY A 1 102 ? 4.682 15.981 5.456 1.00 90.75 102 GLY A C 1
ATOM 789 O O . GLY A 1 102 ? 5.849 15.913 5.838 1.00 90.75 102 GLY A O 1
ATOM 790 N N . TYR A 1 103 ? 3.960 14.915 5.078 1.00 94.12 103 TYR A N 1
ATOM 791 C CA . TYR A 1 103 ? 4.540 13.591 4.836 1.00 94.12 103 TYR A CA 1
ATOM 792 C C . TYR A 1 103 ? 5.763 13.689 3.916 1.00 94.12 103 TYR A C 1
ATOM 794 O O . TYR A 1 103 ? 5.851 14.557 3.042 1.00 94.12 103 TYR A O 1
ATOM 802 N N . ARG A 1 104 ? 6.735 12.809 4.148 1.00 92.50 104 ARG A N 1
ATOM 803 C CA . ARG A 1 104 ? 7.982 12.741 3.386 1.00 92.50 104 ARG A CA 1
ATOM 804 C C . ARG A 1 104 ? 8.281 11.294 3.059 1.00 92.50 104 ARG A C 1
ATOM 806 O O . ARG A 1 104 ? 7.874 10.387 3.776 1.00 92.50 104 ARG A O 1
ATOM 813 N N . MET A 1 105 ? 8.998 11.115 1.966 1.00 91.25 105 MET A N 1
ATOM 814 C CA . MET A 1 105 ? 9.464 9.815 1.529 1.00 91.25 105 MET A CA 1
ATOM 815 C C . MET A 1 105 ? 10.575 9.324 2.462 1.00 91.25 105 MET A C 1
ATOM 817 O O . MET A 1 105 ? 11.549 10.042 2.682 1.00 91.25 105 MET A O 1
ATOM 821 N N . ASP A 1 106 ? 10.404 8.122 3.007 1.00 88.31 106 ASP A N 1
ATOM 822 C CA . ASP A 1 106 ? 11.389 7.459 3.871 1.00 88.31 106 ASP A CA 1
ATOM 823 C C . ASP A 1 106 ? 12.577 6.910 3.059 1.00 88.31 106 ASP A C 1
ATOM 825 O O . ASP A 1 106 ? 13.735 7.105 3.418 1.00 88.31 106 ASP A O 1
ATOM 829 N N . HIS A 1 107 ? 12.295 6.308 1.899 1.00 87.12 107 HIS A N 1
ATOM 830 C CA . HIS A 1 107 ? 13.297 5.782 0.972 1.00 87.12 107 HIS A CA 1
ATOM 831 C C . HIS A 1 107 ? 12.821 5.864 -0.486 1.00 87.12 107 HIS A C 1
ATOM 833 O O . HIS A 1 107 ? 11.632 6.024 -0.759 1.00 87.12 107 HIS A O 1
ATOM 839 N N . MET A 1 108 ? 13.759 5.761 -1.433 1.00 91.50 108 MET A N 1
ATOM 840 C CA . MET A 1 108 ? 13.464 5.822 -2.870 1.00 91.50 108 MET A CA 1
ATOM 841 C C . MET A 1 108 ? 12.530 4.671 -3.288 1.00 91.50 108 MET A C 1
ATOM 843 O O . MET A 1 108 ? 12.847 3.520 -2.977 1.00 91.50 108 MET A O 1
ATOM 847 N N . PRO A 1 109 ? 11.424 4.931 -4.012 1.00 93.56 109 PRO A N 1
ATOM 848 C CA . PRO A 1 109 ? 10.541 3.878 -4.478 1.00 93.56 109 PRO A CA 1
ATOM 849 C C . PRO A 1 109 ? 11.227 3.041 -5.555 1.00 93.56 109 PRO A C 1
ATOM 851 O O . PRO A 1 109 ? 12.148 3.481 -6.250 1.00 93.56 109 PRO A O 1
ATOM 854 N N . PHE A 1 110 ? 10.733 1.824 -5.705 1.00 93.62 110 PHE A N 1
ATOM 855 C CA . PHE A 1 110 ? 11.187 0.872 -6.700 1.00 93.62 110 PHE A CA 1
ATOM 856 C C . PHE A 1 110 ? 10.023 -0.036 -7.093 1.00 93.62 110 PHE A C 1
ATOM 858 O O . PHE A 1 110 ? 9.042 -0.175 -6.359 1.00 93.62 110 PHE A O 1
ATOM 865 N N . CYS A 1 111 ? 10.127 -0.644 -8.267 1.00 95.12 111 CYS A N 1
ATOM 866 C CA . CYS A 1 111 ? 9.195 -1.657 -8.724 1.00 95.12 111 CYS A CA 1
ATOM 867 C C . CYS A 1 111 ? 9.667 -3.034 -8.262 1.00 95.12 111 CYS A C 1
ATOM 869 O O . CYS A 1 111 ? 10.835 -3.393 -8.420 1.00 95.12 111 CYS A O 1
ATOM 871 N N . ILE A 1 112 ? 8.727 -3.810 -7.729 1.00 92.81 112 ILE A N 1
ATOM 872 C CA . ILE A 1 112 ? 8.895 -5.241 -7.505 1.00 92.81 112 ILE A CA 1
ATOM 873 C C . ILE A 1 112 ? 8.255 -5.957 -8.688 1.00 92.81 112 ILE A C 1
ATOM 875 O O . ILE A 1 112 ? 7.048 -5.845 -8.901 1.00 92.81 112 ILE A O 1
ATOM 879 N N . VAL A 1 113 ? 9.062 -6.695 -9.443 1.00 92.81 113 VAL A N 1
ATOM 880 C CA . VAL A 1 113 ? 8.610 -7.533 -10.555 1.00 92.81 113 VAL A CA 1
ATOM 881 C C . VAL A 1 113 ? 8.769 -8.995 -10.148 1.00 92.81 113 VAL A C 1
ATOM 883 O O . VAL A 1 113 ? 9.762 -9.382 -9.527 1.00 92.81 113 VAL A O 1
ATOM 886 N N . GLN A 1 114 ? 7.762 -9.811 -10.449 1.00 89.88 114 GLN A N 1
ATOM 887 C CA . GLN A 1 114 ? 7.755 -11.230 -10.106 1.00 89.88 114 GLN A CA 1
ATOM 888 C C . GLN A 1 114 ? 7.332 -12.063 -11.306 1.00 89.88 114 GLN A C 1
ATOM 890 O O . GLN A 1 114 ? 6.331 -11.772 -11.960 1.00 89.88 114 GLN A O 1
ATOM 895 N N . ASN A 1 115 ? 8.094 -13.121 -11.558 1.00 90.00 115 ASN A N 1
ATOM 896 C CA . ASN A 1 115 ? 7.736 -14.156 -12.510 1.00 90.00 115 ASN A CA 1
ATOM 897 C C . ASN A 1 115 ? 6.998 -15.282 -11.783 1.00 90.00 115 ASN A C 1
ATOM 899 O O . ASN A 1 115 ? 7.049 -15.423 -10.558 1.00 90.00 115 ASN A O 1
ATOM 903 N N . LYS A 1 116 ? 6.313 -16.135 -12.546 1.00 89.50 116 LYS A N 1
ATOM 904 C CA . LYS A 1 116 ? 5.680 -17.325 -11.979 1.00 89.50 116 LYS A CA 1
ATOM 905 C C . LYS A 1 116 ? 6.735 -18.203 -11.301 1.00 89.50 116 LYS A C 1
ATOM 907 O O . LYS A 1 116 ? 7.633 -18.708 -11.964 1.00 89.50 116 LYS A O 1
ATOM 912 N N . GLY A 1 117 ? 6.564 -18.445 -10.004 1.00 88.50 117 GLY A N 1
ATOM 913 C CA . GLY A 1 117 ? 7.481 -19.268 -9.214 1.00 88.50 117 GLY A CA 1
ATOM 914 C C . GLY A 1 117 ? 8.590 -18.491 -8.503 1.00 88.50 117 GLY A C 1
ATOM 915 O O . GLY A 1 117 ? 9.342 -19.127 -7.763 1.00 88.50 117 GLY A O 1
ATOM 916 N N . SER A 1 118 ? 8.660 -17.161 -8.659 1.00 90.19 118 SER A N 1
ATOM 917 C CA . SER A 1 118 ? 9.480 -16.295 -7.803 1.00 90.19 118 SER A CA 1
ATOM 918 C C . SER A 1 118 ? 9.160 -16.526 -6.321 1.00 90.19 118 SER A C 1
ATOM 920 O O . SER A 1 118 ? 8.051 -16.928 -5.958 1.00 90.19 118 SER A O 1
ATOM 922 N N . GLU A 1 119 ? 10.135 -16.271 -5.449 1.00 89.19 119 GLU A N 1
ATOM 923 C CA . GLU A 1 119 ? 9.859 -16.234 -4.011 1.00 89.19 119 GLU A CA 1
ATOM 924 C C . GLU A 1 119 ? 8.850 -15.149 -3.629 1.00 89.19 119 GLU A C 1
ATOM 926 O O . GLU A 1 119 ? 8.736 -14.108 -4.278 1.00 89.19 119 GLU A O 1
ATOM 931 N N . GLY A 1 120 ? 8.166 -15.384 -2.511 1.00 86.75 120 GLY A N 1
ATOM 932 C CA . GLY A 1 120 ? 7.430 -14.352 -1.801 1.00 86.75 120 GLY A CA 1
ATOM 933 C C . GLY A 1 120 ? 8.344 -13.488 -0.926 1.00 86.75 120 GLY A C 1
ATOM 934 O O . GLY A 1 120 ? 9.498 -13.207 -1.246 1.00 86.75 120 GLY A O 1
ATOM 935 N N . PHE A 1 121 ? 7.814 -13.066 0.219 1.00 84.81 121 PHE A N 1
ATOM 936 C CA . PHE A 1 121 ? 8.532 -12.274 1.214 1.00 84.81 121 PHE A CA 1
ATOM 937 C C . PHE A 1 121 ? 8.152 -12.770 2.614 1.00 84.81 121 PHE A C 1
ATOM 939 O O . PHE A 1 121 ? 6.987 -13.078 2.863 1.00 84.81 121 PHE A O 1
ATOM 946 N N . ASN A 1 122 ? 9.112 -12.850 3.535 1.00 78.12 122 ASN A N 1
ATOM 947 C CA . ASN A 1 122 ? 8.830 -13.076 4.951 1.00 78.12 122 ASN A CA 1
ATOM 948 C C . ASN A 1 122 ? 7.863 -12.010 5.500 1.00 78.12 122 ASN A C 1
ATOM 950 O O . ASN A 1 122 ? 8.001 -10.816 5.226 1.00 78.12 122 ASN A O 1
ATOM 954 N N . LEU A 1 123 ? 6.914 -12.424 6.338 1.00 77.31 123 LEU A N 1
ATOM 955 C CA . LEU A 1 123 ? 6.095 -11.469 7.079 1.00 77.31 123 LEU A CA 1
ATOM 956 C C . LEU A 1 123 ? 6.998 -10.623 7.987 1.00 77.31 123 LEU A C 1
ATOM 958 O O . LEU A 1 123 ? 7.827 -11.161 8.722 1.00 77.31 123 LEU A O 1
ATOM 962 N N . HIS A 1 124 ? 6.853 -9.304 7.900 1.00 78.88 124 HIS A N 1
ATOM 963 C CA . HIS A 1 124 ? 7.645 -8.335 8.648 1.00 78.88 124 HIS A CA 1
ATOM 964 C C . HIS A 1 124 ? 6.829 -7.067 8.917 1.00 78.88 124 HIS A C 1
ATOM 966 O O . HIS A 1 124 ? 5.763 -6.859 8.335 1.00 78.88 124 HIS A O 1
ATOM 972 N N . GLY A 1 125 ? 7.360 -6.217 9.794 1.00 77.94 125 GLY A N 1
ATOM 973 C CA . GLY A 1 125 ? 6.717 -4.985 10.236 1.00 77.94 125 GLY A CA 1
ATOM 974 C C . GLY A 1 125 ? 6.067 -5.122 11.611 1.00 77.94 125 GLY A C 1
ATOM 975 O O . GLY A 1 125 ? 6.218 -6.130 12.297 1.00 77.94 125 GLY A O 1
ATOM 976 N N . GLY A 1 126 ? 5.351 -4.075 12.013 1.00 75.25 126 GLY A N 1
ATOM 977 C CA . GLY A 1 126 ? 4.781 -3.952 13.351 1.00 75.25 126 GLY A CA 1
ATOM 978 C C . GLY A 1 126 ? 5.664 -3.150 14.307 1.00 75.25 126 GLY A C 1
ATOM 979 O O . GLY A 1 126 ? 6.812 -2.820 14.025 1.00 75.25 126 GLY A O 1
ATOM 980 N N . THR A 1 127 ? 5.095 -2.794 15.454 1.00 78.94 127 THR A N 1
ATOM 981 C CA . THR A 1 127 ? 5.719 -1.899 16.441 1.00 78.94 127 THR A CA 1
ATOM 982 C C . THR A 1 127 ? 6.618 -2.618 17.437 1.00 78.94 127 THR A C 1
ATOM 984 O O . THR A 1 127 ? 7.072 -2.000 18.394 1.00 78.94 127 THR A O 1
ATOM 987 N N . ILE A 1 128 ? 6.818 -3.921 17.263 1.00 79.12 128 ILE A N 1
ATOM 988 C CA . ILE A 1 128 ? 7.627 -4.763 18.137 1.00 79.12 128 ILE A CA 1
ATOM 989 C C . ILE A 1 128 ? 8.688 -5.412 17.265 1.00 79.12 128 ILE A C 1
ATOM 991 O O . ILE A 1 128 ? 8.356 -6.088 16.290 1.00 79.12 128 ILE A O 1
ATOM 995 N N . ASP A 1 129 ? 9.953 -5.188 17.602 1.00 74.75 129 ASP A N 1
ATOM 996 C CA . ASP A 1 129 ? 11.047 -5.883 16.945 1.00 74.75 129 ASP A CA 1
ATOM 997 C C . ASP A 1 129 ? 10.957 -7.379 17.262 1.00 74.75 129 ASP A C 1
ATOM 999 O O . ASP A 1 129 ? 10.913 -7.787 18.421 1.00 74.75 129 ASP A O 1
ATOM 1003 N N . VAL A 1 130 ? 10.906 -8.214 16.228 1.00 67.06 130 VAL A N 1
ATOM 1004 C CA . VAL A 1 130 ? 10.706 -9.662 16.395 1.00 67.06 130 VAL A CA 1
ATOM 1005 C C . VAL A 1 130 ? 11.943 -10.386 16.930 1.00 67.06 130 VAL A C 1
ATOM 1007 O O . VAL A 1 130 ? 11.838 -11.545 17.326 1.00 67.06 130 VAL A O 1
ATOM 1010 N N . SER A 1 131 ? 13.106 -9.729 16.934 1.00 73.75 131 SER A N 1
ATOM 1011 C CA . SER A 1 131 ? 14.366 -10.298 17.416 1.00 73.75 131 SER A CA 1
ATOM 1012 C C . SER A 1 131 ? 14.633 -9.912 18.871 1.00 73.75 131 SER A C 1
ATOM 1014 O O . SER A 1 131 ? 14.992 -10.774 19.669 1.00 73.75 131 SER A O 1
ATOM 1016 N N . SER A 1 132 ? 14.457 -8.636 19.228 1.00 82.06 132 SER A N 1
ATOM 1017 C CA . SER A 1 132 ? 14.713 -8.107 20.574 1.00 82.06 132 SER A CA 1
ATOM 1018 C C . SER A 1 132 ? 13.465 -8.023 21.456 1.00 82.06 132 SER A C 1
ATOM 1020 O O . SER A 1 132 ? 13.586 -7.976 22.678 1.00 82.06 132 SER A O 1
ATOM 1022 N N . GLY A 1 133 ? 12.266 -7.999 20.868 1.00 77.00 133 GLY A N 1
ATOM 1023 C CA . GLY A 1 133 ? 11.008 -7.731 21.572 1.00 77.00 133 GLY A CA 1
ATOM 1024 C C . GLY A 1 133 ? 10.811 -6.259 21.949 1.00 77.00 133 GLY A C 1
ATOM 1025 O O . GLY A 1 133 ? 9.826 -5.923 22.609 1.00 77.00 133 GLY A O 1
ATOM 1026 N N . GLU A 1 134 ? 11.728 -5.372 21.557 1.00 81.81 134 GLU A N 1
ATOM 1027 C CA . GLU A 1 134 ? 11.663 -3.957 21.908 1.00 81.81 134 GLU A CA 1
ATOM 1028 C C . GLU A 1 134 ? 10.608 -3.207 21.095 1.00 81.81 134 GLU A C 1
ATOM 1030 O O . GLU A 1 134 ? 10.313 -3.517 19.938 1.00 81.81 134 GLU A O 1
ATOM 1035 N N . TYR A 1 135 ? 10.052 -2.164 21.709 1.00 78.12 135 TYR A N 1
ATOM 1036 C CA . TYR A 1 135 ? 9.104 -1.287 21.043 1.00 78.12 135 TYR A CA 1
ATOM 1037 C C . TYR A 1 135 ? 9.806 -0.383 20.021 1.00 78.12 135 TYR A C 1
ATOM 1039 O O . TYR A 1 135 ? 10.605 0.486 20.377 1.00 78.12 135 TYR A O 1
ATOM 1047 N N . ASN A 1 136 ? 9.445 -0.533 18.748 1.00 80.00 136 ASN A N 1
ATOM 1048 C CA . ASN A 1 136 ? 9.914 0.317 17.664 1.00 80.00 136 ASN A CA 1
ATOM 1049 C C . ASN A 1 136 ? 8.932 1.470 17.419 1.00 80.00 136 ASN A C 1
ATOM 1051 O O . ASN A 1 136 ? 7.948 1.351 16.683 1.00 80.00 136 ASN A O 1
ATOM 1055 N N . HIS A 1 137 ? 9.232 2.622 18.016 1.00 83.88 137 HIS A N 1
ATOM 1056 C CA . HIS A 1 137 ? 8.398 3.814 17.894 1.00 83.88 137 HIS A CA 1
ATOM 1057 C C . HIS A 1 137 ? 8.374 4.414 16.477 1.00 83.88 137 HIS A C 1
ATOM 1059 O O . HIS A 1 137 ? 7.430 5.133 16.156 1.00 83.88 137 HIS A O 1
ATOM 1065 N N . PHE A 1 138 ? 9.339 4.113 15.601 1.00 85.69 138 PHE A N 1
ATOM 1066 C CA . PHE A 1 138 ? 9.331 4.593 14.211 1.00 85.69 138 PHE A CA 1
ATOM 1067 C C . PHE A 1 138 ? 8.270 3.905 13.346 1.00 85.69 138 PHE A C 1
ATOM 1069 O O . PHE A 1 138 ? 7.842 4.463 12.342 1.00 85.69 138 PHE A O 1
ATOM 1076 N N . LEU A 1 139 ? 7.793 2.730 13.763 1.00 83.75 139 LEU A N 1
ATOM 1077 C CA . LEU A 1 139 ? 6.718 1.992 13.094 1.00 83.75 139 LEU A CA 1
ATOM 1078 C C . LEU A 1 139 ? 5.367 2.158 13.803 1.00 83.75 139 LEU A C 1
ATOM 1080 O O . LEU A 1 139 ? 4.406 1.459 13.488 1.00 83.75 139 LEU A O 1
ATOM 1084 N N . ALA A 1 140 ? 5.291 3.069 14.779 1.00 83.56 140 ALA A N 1
ATOM 1085 C CA . ALA A 1 140 ? 4.112 3.253 15.607 1.00 83.56 140 ALA A CA 1
ATOM 1086 C C . ALA A 1 140 ? 2.886 3.703 14.807 1.00 83.56 140 ALA A C 1
ATOM 1088 O O . ALA A 1 140 ? 2.941 4.639 14.006 1.00 83.56 140 ALA A O 1
ATOM 1089 N N . TYR A 1 141 ? 1.761 3.071 15.131 1.00 87.44 141 TYR A N 1
ATOM 1090 C CA . TYR A 1 141 ? 0.421 3.553 14.846 1.00 87.44 141 TYR A CA 1
ATOM 1091 C C . TYR A 1 141 ? -0.202 4.067 16.144 1.00 87.44 141 TYR A C 1
ATOM 1093 O O . TYR A 1 141 ? -0.197 3.368 17.162 1.00 87.44 141 TYR A O 1
ATOM 1101 N N . THR A 1 142 ? -0.765 5.271 16.113 1.00 87.25 142 THR A N 1
ATOM 1102 C CA . THR A 1 142 ? -1.498 5.844 17.244 1.00 87.25 142 THR A CA 1
ATOM 1103 C C . THR A 1 142 ? -2.814 6.453 16.790 1.00 87.25 142 THR A C 1
ATOM 1105 O O . THR A 1 142 ? -2.933 6.951 15.671 1.00 87.25 142 THR A O 1
ATOM 1108 N N . TYR A 1 143 ? -3.790 6.435 17.692 1.00 83.75 143 TYR A N 1
ATOM 1109 C CA . TYR A 1 143 ? -5.050 7.141 17.535 1.00 83.75 143 TYR A CA 1
ATOM 1110 C C . TYR A 1 143 ? -5.272 8.014 18.766 1.00 83.75 143 TYR A C 1
ATOM 1112 O O . TYR A 1 143 ? -5.458 7.499 19.867 1.00 83.75 143 TYR A O 1
ATOM 1120 N N . ASN A 1 144 ? -5.223 9.333 18.589 1.00 83.56 144 ASN A N 1
ATOM 1121 C CA . ASN A 1 144 ? -5.366 10.303 19.672 1.00 83.56 144 ASN A CA 1
ATOM 1122 C C . ASN A 1 144 ? -6.296 11.432 19.232 1.00 83.56 144 ASN A C 1
ATOM 1124 O O . ASN A 1 144 ? -6.110 12.008 18.166 1.00 83.56 144 ASN A O 1
ATOM 1128 N N . HIS A 1 145 ? -7.291 11.766 20.060 1.00 85.56 145 HIS A N 1
ATOM 1129 C CA . HIS A 1 145 ? -8.222 12.878 19.813 1.00 85.56 145 HIS A CA 1
ATOM 1130 C C . HIS A 1 145 ? -8.864 12.874 18.410 1.00 85.56 145 HIS A C 1
ATOM 1132 O O . HIS A 1 145 ? -8.993 13.917 17.773 1.00 85.56 145 HIS A O 1
ATOM 1138 N N . GLY A 1 146 ? -9.263 11.698 17.916 1.00 79.56 146 GLY A N 1
ATOM 1139 C CA . GLY A 1 146 ? -9.902 11.581 16.601 1.00 79.56 146 GLY A CA 1
ATOM 1140 C C . GLY A 1 146 ? -8.939 11.579 15.414 1.00 79.56 146 GLY A C 1
ATOM 1141 O O . GLY A 1 146 ? -9.397 11.600 14.275 1.00 79.56 146 GLY A O 1
ATOM 1142 N N . GLN A 1 147 ? -7.628 11.577 15.661 1.00 84.62 147 GLN A N 1
ATOM 1143 C CA . GLN A 1 147 ? -6.604 11.610 14.623 1.00 84.62 147 GLN A CA 1
ATOM 1144 C C . GLN A 1 147 ? -5.821 10.305 14.600 1.00 84.62 147 GLN A C 1
ATOM 1146 O O . GLN A 1 147 ? -5.279 9.876 15.620 1.00 84.62 147 GLN A O 1
ATOM 1151 N N . ILE A 1 148 ? -5.742 9.716 13.410 1.00 89.38 148 ILE A N 1
ATOM 1152 C CA . ILE A 1 148 ? -4.842 8.610 13.108 1.00 89.38 148 ILE A CA 1
ATOM 1153 C C . ILE A 1 148 ? -3.435 9.171 12.858 1.00 89.38 148 ILE A C 1
ATOM 1155 O O . ILE A 1 148 ? -3.264 10.229 12.249 1.00 89.38 148 ILE A O 1
ATOM 1159 N N . ARG A 1 149 ? -2.406 8.463 13.327 1.00 90.50 149 ARG A N 1
ATOM 1160 C CA . ARG A 1 149 ? -1.009 8.770 13.021 1.00 90.50 149 ARG A CA 1
ATOM 1161 C C . ARG A 1 149 ? -0.191 7.494 12.889 1.00 90.50 149 ARG A C 1
ATOM 1163 O O . ARG A 1 149 ? 0.078 6.825 13.884 1.00 90.50 149 ARG A O 1
ATOM 1170 N N . SER A 1 150 ? 0.234 7.212 11.665 1.00 92.25 150 SER A N 1
ATOM 1171 C CA . SER A 1 150 ? 1.210 6.182 11.316 1.00 92.25 150 SER A CA 1
ATOM 1172 C C . SER A 1 150 ? 2.552 6.861 11.066 1.00 92.25 150 SER A C 1
ATOM 1174 O O . SER A 1 150 ? 2.656 7.723 10.189 1.00 92.25 150 SER A O 1
ATOM 1176 N N . ASN A 1 151 ? 3.576 6.491 11.832 1.00 91.06 151 ASN A N 1
ATOM 1177 C CA . ASN A 1 151 ? 4.923 7.045 11.660 1.00 91.06 151 ASN A CA 1
ATOM 1178 C C . ASN A 1 151 ? 5.591 6.572 10.358 1.00 91.06 151 ASN A C 1
ATOM 1180 O O . ASN A 1 151 ? 6.455 7.268 9.831 1.00 91.06 151 ASN A O 1
ATOM 1184 N N . LEU A 1 152 ? 5.120 5.453 9.802 1.00 90.81 152 LEU A N 1
ATOM 1185 C CA . LEU A 1 152 ? 5.439 4.982 8.461 1.00 90.81 152 LEU A CA 1
ATOM 1186 C C . LEU A 1 152 ? 4.152 4.513 7.774 1.00 90.81 152 LEU A C 1
ATOM 1188 O O . LEU A 1 152 ? 3.346 3.809 8.381 1.00 90.81 152 LEU A O 1
ATOM 1192 N N . LEU A 1 153 ? 3.962 4.895 6.510 1.00 92.50 153 LEU A N 1
ATOM 1193 C CA . LEU A 1 153 ? 2.845 4.453 5.677 1.00 92.50 153 LEU A CA 1
ATOM 1194 C C . LEU A 1 153 ? 3.394 3.884 4.368 1.00 92.50 153 LEU A C 1
ATOM 1196 O O . LEU A 1 153 ? 3.950 4.622 3.556 1.00 92.50 153 LEU A O 1
ATOM 1200 N N . ALA A 1 154 ? 3.227 2.579 4.162 1.00 92.62 154 ALA A N 1
ATOM 1201 C CA . ALA A 1 154 ? 3.575 1.930 2.905 1.00 92.62 154 ALA A CA 1
ATOM 1202 C C . ALA A 1 154 ? 2.453 2.118 1.873 1.00 92.62 154 ALA A C 1
ATOM 1204 O O . ALA A 1 154 ? 1.274 1.957 2.189 1.00 92.62 154 ALA A O 1
ATOM 1205 N N . VAL A 1 155 ? 2.827 2.426 0.630 1.00 95.25 155 VAL A N 1
ATOM 1206 C CA . VAL A 1 155 ? 1.898 2.578 -0.497 1.00 95.25 155 VAL A CA 1
ATOM 1207 C C . VAL A 1 155 ? 2.343 1.639 -1.610 1.00 95.25 155 VAL A C 1
ATOM 1209 O O . VAL A 1 155 ? 3.419 1.813 -2.176 1.00 95.25 155 VAL A O 1
ATOM 1212 N N . ALA A 1 156 ? 1.513 0.647 -1.924 1.00 95.00 156 ALA A N 1
ATOM 1213 C CA . ALA A 1 156 ? 1.745 -0.282 -3.022 1.00 95.00 156 ALA A CA 1
ATOM 1214 C C . ALA A 1 156 ? 0.746 -0.009 -4.151 1.00 95.00 156 ALA A C 1
ATOM 1216 O O . ALA A 1 156 ? -0.466 0.005 -3.929 1.00 95.00 156 ALA A O 1
ATOM 1217 N N . VAL A 1 157 ? 1.254 0.199 -5.367 1.00 96.38 157 VAL A N 1
ATOM 1218 C CA . VAL A 1 157 ? 0.435 0.393 -6.569 1.00 96.38 157 VAL A CA 1
ATOM 1219 C C . VAL A 1 157 ? 0.485 -0.883 -7.399 1.00 96.38 157 VAL A C 1
ATOM 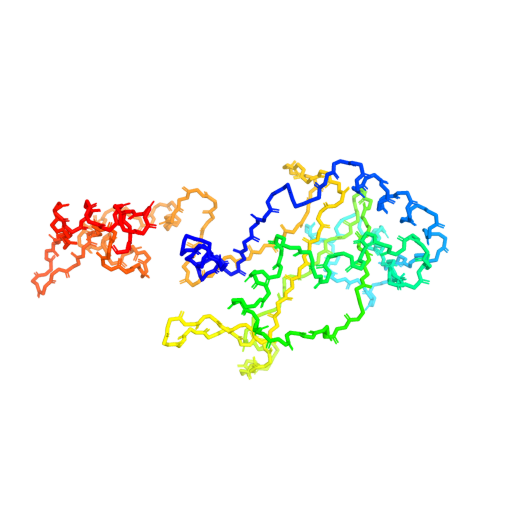1221 O O . VAL A 1 157 ? 1.538 -1.255 -7.911 1.00 96.38 157 VAL A O 1
ATOM 1224 N N . ALA A 1 158 ? -0.656 -1.555 -7.536 1.00 95.75 158 ALA A N 1
ATOM 1225 C CA . ALA A 1 158 ? -0.782 -2.716 -8.409 1.00 95.75 158 ALA A CA 1
ATOM 1226 C C . ALA A 1 158 ? -0.826 -2.267 -9.879 1.00 95.75 158 ALA A C 1
ATOM 1228 O O . ALA A 1 158 ? -1.743 -1.550 -10.281 1.00 95.75 158 ALA A O 1
ATOM 1229 N N . LEU A 1 159 ? 0.162 -2.693 -10.673 1.00 96.12 159 LEU A N 1
ATOM 1230 C CA . LEU A 1 159 ? 0.276 -2.377 -12.107 1.00 96.12 159 LEU A CA 1
ATOM 1231 C C . LEU A 1 159 ? -0.131 -3.538 -13.021 1.00 96.12 159 LEU A C 1
ATOM 1233 O O . LEU A 1 159 ? -0.184 -3.385 -14.240 1.00 96.12 159 LEU A O 1
ATOM 1237 N N . CYS A 1 160 ? -0.453 -4.686 -12.433 1.00 93.56 160 CYS A N 1
ATOM 1238 C CA . CYS A 1 160 ? -1.016 -5.842 -13.109 1.00 93.56 160 CYS A CA 1
ATOM 1239 C C . CYS A 1 160 ? -2.146 -6.450 -12.257 1.00 93.56 160 CYS A C 1
ATOM 1241 O O . CYS A 1 160 ? -2.276 -6.131 -11.069 1.00 93.56 160 CYS A O 1
ATOM 1243 N N . PRO A 1 161 ? -3.004 -7.302 -12.843 1.00 91.88 161 PRO A N 1
ATOM 1244 C CA . PRO A 1 161 ? -4.016 -8.017 -12.079 1.00 91.88 161 PRO A CA 1
ATOM 1245 C C . PRO A 1 161 ? -3.388 -8.949 -11.035 1.00 91.88 161 PRO A C 1
ATOM 1247 O O . PRO A 1 161 ? -2.468 -9.700 -11.345 1.00 91.88 161 PRO A O 1
ATOM 1250 N N . HIS A 1 162 ? -3.964 -8.962 -9.834 1.00 90.75 162 HIS A N 1
ATOM 1251 C CA . HIS A 1 162 ? -3.657 -9.925 -8.773 1.00 90.75 162 HIS A CA 1
ATOM 1252 C C . HIS A 1 162 ? -4.872 -10.838 -8.543 1.00 90.75 162 HIS A C 1
ATOM 1254 O O . HIS A 1 162 ? -5.659 -10.584 -7.629 1.00 90.75 162 HIS A O 1
ATOM 1260 N N . PRO A 1 163 ? -5.111 -11.838 -9.414 1.00 90.31 163 PRO A N 1
ATOM 1261 C CA . PRO A 1 163 ? -6.187 -12.799 -9.207 1.00 90.31 163 PRO A CA 1
ATOM 1262 C C . PRO A 1 163 ? -5.866 -13.729 -8.032 1.00 90.31 163 PRO A C 1
ATOM 1264 O O . PRO A 1 163 ? -4.708 -13.888 -7.640 1.00 90.31 163 PRO A O 1
ATOM 1267 N N . GLU A 1 164 ? -6.893 -14.398 -7.515 1.00 86.62 164 GLU A N 1
ATOM 1268 C CA . GLU A 1 164 ? -6.721 -15.472 -6.538 1.00 86.62 164 GLU A CA 1
ATOM 1269 C C . GLU A 1 164 ? -5.711 -16.517 -7.049 1.00 86.62 164 GLU A C 1
ATOM 1271 O O . GLU A 1 164 ? -5.723 -16.903 -8.220 1.00 86.62 164 GLU A O 1
ATOM 1276 N N . GLY A 1 165 ? -4.772 -16.919 -6.187 1.00 84.75 165 GLY A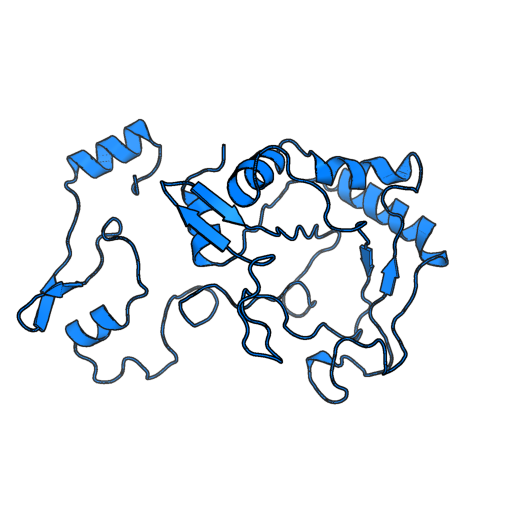 N 1
ATOM 1277 C CA . GLY A 1 165 ? -3.679 -17.831 -6.544 1.00 84.75 165 GLY A CA 1
ATOM 1278 C C . GLY A 1 165 ? -2.568 -17.229 -7.421 1.00 84.75 165 GLY A C 1
ATOM 1279 O O . GLY A 1 165 ? -1.561 -17.895 -7.651 1.00 84.75 165 GLY A O 1
ATOM 1280 N N . GLY A 1 166 ? -2.695 -15.978 -7.882 1.00 85.81 166 GLY A N 1
ATOM 1281 C CA . GLY A 1 166 ? -1.671 -15.268 -8.662 1.00 85.81 166 GLY A CA 1
ATOM 1282 C C . GLY A 1 166 ? -0.524 -14.685 -7.830 1.00 85.81 166 GLY A C 1
ATOM 1283 O O . GLY A 1 166 ? 0.434 -14.161 -8.393 1.00 85.81 166 GLY A O 1
ATOM 1284 N N . GLY A 1 167 ? -0.617 -14.777 -6.500 1.00 85.62 167 GLY A N 1
ATOM 1285 C CA . GLY A 1 167 ? 0.262 -14.076 -5.566 1.00 85.62 167 GLY A CA 1
ATOM 1286 C C . GLY A 1 167 ? -0.112 -12.597 -5.402 1.00 85.62 167 GLY A C 1
ATOM 1287 O O . GLY A 1 167 ? -1.027 -12.080 -6.046 1.00 85.62 167 GLY A O 1
ATOM 1288 N N . GLY A 1 168 ? 0.594 -11.892 -4.519 1.00 86.19 168 GLY A N 1
ATOM 1289 C CA . GLY A 1 168 ? 0.351 -10.473 -4.266 1.00 86.19 168 GLY A CA 1
ATOM 1290 C C . GLY A 1 168 ? 0.662 -10.054 -2.837 1.00 86.19 168 GLY A C 1
ATOM 1291 O O . GLY A 1 168 ? 1.335 -10.764 -2.090 1.00 86.19 168 GLY A O 1
ATOM 1292 N N . PHE A 1 169 ? 0.172 -8.870 -2.476 1.00 87.06 169 PHE A N 1
ATOM 1293 C CA . PHE A 1 169 ? 0.279 -8.358 -1.117 1.00 87.06 169 PHE A CA 1
ATOM 1294 C C . PHE A 1 169 ? -0.509 -9.244 -0.146 1.00 87.06 169 PHE A C 1
ATOM 1296 O O . PHE A 1 169 ? -1.684 -9.527 -0.368 1.00 87.06 169 PHE A O 1
ATOM 1303 N N . CYS A 1 170 ? 0.148 -9.646 0.937 1.00 84.31 170 CYS A N 1
ATOM 1304 C CA . CYS A 1 170 ? -0.448 -10.383 2.041 1.00 84.31 170 CYS A CA 1
ATOM 1305 C C . CYS A 1 170 ? -0.161 -9.625 3.337 1.00 84.31 170 CYS A C 1
ATOM 1307 O O . CYS A 1 170 ? 0.931 -9.084 3.520 1.00 84.31 170 CYS A O 1
ATOM 1309 N N . VAL A 1 171 ? -1.147 -9.577 4.226 1.00 82.19 171 VAL A N 1
ATOM 1310 C CA . VAL A 1 171 ? -1.060 -8.870 5.500 1.00 82.19 171 VAL A CA 1
ATOM 1311 C C . VAL A 1 171 ? -1.849 -9.621 6.556 1.00 82.19 171 VAL A C 1
ATOM 1313 O O . VAL A 1 171 ? -2.928 -10.149 6.292 1.00 82.19 171 VAL A O 1
ATOM 1316 N N . VAL A 1 172 ? -1.315 -9.635 7.772 1.00 75.31 172 VAL A N 1
ATOM 1317 C CA . VAL A 1 172 ? -2.073 -10.043 8.951 1.00 75.31 172 VAL A CA 1
ATOM 1318 C C . VAL A 1 172 ? -2.834 -8.812 9.433 1.00 75.31 172 VAL A C 1
ATOM 1320 O O . VAL A 1 172 ? -2.215 -7.808 9.785 1.00 75.31 172 VAL A O 1
ATOM 1323 N N . LYS A 1 173 ? -4.169 -8.865 9.395 1.00 71.06 173 LYS A N 1
ATOM 1324 C CA . LYS A 1 173 ? -5.037 -7.762 9.839 1.00 71.06 173 LYS A CA 1
ATOM 1325 C C . LYS A 1 173 ? -4.784 -7.403 11.313 1.00 71.06 173 LYS A C 1
ATOM 1327 O O . LYS A 1 173 ? -4.251 -8.217 12.064 1.00 71.06 173 LYS A O 1
ATOM 1332 N N . GLY A 1 174 ? -5.161 -6.176 11.699 1.00 64.12 174 GLY A N 1
ATOM 1333 C CA . GLY A 1 174 ? -5.049 -5.616 13.057 1.00 64.12 174 GLY A CA 1
ATOM 1334 C C . GLY A 1 174 ? -5.714 -6.441 14.178 1.00 64.12 174 GLY A C 1
ATOM 1335 O O . GLY A 1 174 ? -6.123 -7.569 13.963 1.00 64.12 174 GLY A O 1
ATOM 1336 N N . ARG A 1 175 ? -5.793 -5.871 15.399 1.00 49.12 175 ARG A N 1
ATOM 1337 C CA . ARG A 1 175 ? -5.900 -6.497 16.756 1.00 49.12 175 ARG A CA 1
ATOM 1338 C C . ARG A 1 175 ? -7.057 -7.479 17.060 1.00 49.12 175 ARG A C 1
ATOM 1340 O O . ARG A 1 175 ? -7.462 -7.621 18.215 1.00 49.12 175 ARG A O 1
ATOM 1347 N N . SER A 1 176 ? -7.630 -8.160 16.089 1.00 39.00 176 SER A N 1
ATOM 1348 C CA . SER A 1 176 ? -8.569 -9.255 16.289 1.00 39.00 176 SER A CA 1
ATOM 1349 C C . SER A 1 176 ? -8.332 -10.273 15.191 1.00 39.00 176 SER A C 1
ATOM 1351 O O . SER A 1 176 ? -8.339 -9.951 14.008 1.00 39.00 176 SER A O 1
ATOM 1353 N N . TYR A 1 177 ? -8.040 -11.486 15.630 1.00 40.59 177 TYR A N 1
ATOM 1354 C CA . TYR A 1 177 ? -7.708 -12.616 14.791 1.00 40.59 177 TYR A CA 1
ATOM 1355 C C . TYR A 1 177 ? -8.771 -12.892 13.708 1.00 40.59 177 TYR A C 1
ATOM 1357 O O . TYR A 1 177 ? -9.967 -12.754 13.952 1.00 40.59 177 TYR A O 1
ATOM 1365 N N . MET A 1 178 ? -8.261 -13.425 12.595 1.00 37.88 178 MET A N 1
ATOM 1366 C CA . MET A 1 178 ? -8.903 -14.285 11.588 1.00 37.88 178 MET A CA 1
ATOM 1367 C C . MET A 1 178 ? -9.646 -13.640 10.399 1.00 37.88 178 MET A C 1
ATOM 1369 O O . MET A 1 178 ? -10.082 -12.496 10.415 1.00 37.88 178 MET A O 1
ATOM 1373 N N . GLU A 1 179 ? -9.626 -14.427 9.321 1.00 30.11 179 GLU A N 1
ATOM 1374 C CA . GLU A 1 179 ? -9.650 -14.145 7.881 1.00 30.11 179 GLU A CA 1
ATOM 1375 C C . GLU A 1 179 ? -10.906 -13.488 7.266 1.00 30.11 179 GLU A C 1
ATOM 1377 O O . GLU A 1 179 ? -11.857 -13.063 7.911 1.00 30.11 179 GLU A O 1
ATOM 1382 N N . GLU A 1 180 ? -10.823 -13.319 5.947 1.00 34.97 180 GLU A N 1
ATOM 1383 C CA . GLU A 1 180 ? -11.778 -12.710 5.028 1.00 34.97 180 GLU A CA 1
ATOM 1384 C C . GLU A 1 180 ? -13.256 -13.024 5.308 1.00 34.97 180 GLU A C 1
ATOM 1386 O O . GLU A 1 180 ? -13.697 -14.166 5.354 1.00 34.97 180 GLU A O 1
ATOM 1391 N N . GLY A 1 181 ? -14.053 -11.958 5.406 1.00 41.12 181 GLY A N 1
ATOM 1392 C CA . GLY A 1 181 ? -15.510 -12.029 5.305 1.00 41.12 181 GLY A CA 1
ATOM 1393 C C . GLY A 1 181 ? -16.267 -12.306 6.600 1.00 41.12 181 GLY A C 1
ATOM 1394 O O . GLY A 1 181 ? -17.481 -12.109 6.605 1.00 41.12 181 GLY A O 1
ATOM 1395 N N . ASN A 1 182 ? -15.609 -12.687 7.699 1.00 39.94 182 ASN A N 1
ATOM 1396 C CA . ASN A 1 182 ? -16.305 -12.865 8.971 1.00 39.94 182 ASN A CA 1
ATOM 1397 C C . ASN A 1 182 ? -15.361 -12.648 10.164 1.00 39.94 182 ASN A C 1
ATOM 1399 O O . ASN A 1 182 ? -14.383 -13.382 10.281 1.00 39.94 182 ASN A O 1
ATOM 1403 N N . PRO A 1 183 ? -15.626 -11.692 11.072 1.00 50.69 183 PRO A N 1
ATOM 1404 C CA . PRO A 1 183 ? -14.870 -11.556 12.314 1.00 50.69 183 PRO A CA 1
ATOM 1405 C C . PRO A 1 183 ? -15.257 -12.684 13.285 1.00 50.69 183 PRO A C 1
ATOM 1407 O O . PRO A 1 183 ? -15.898 -12.447 14.309 1.00 50.69 183 PRO A O 1
ATOM 1410 N N . MET A 1 184 ? -14.933 -13.925 12.930 1.00 52.91 184 MET A N 1
ATOM 1411 C CA . MET A 1 184 ? -15.284 -15.111 13.697 1.00 52.91 184 MET A CA 1
ATOM 1412 C C . MET A 1 184 ? -14.027 -15.857 14.136 1.00 52.91 184 MET A C 1
ATOM 1414 O O . MET A 1 184 ? -13.081 -16.023 13.367 1.00 52.91 184 MET A O 1
ATOM 1418 N N . TRP A 1 185 ? -14.031 -16.331 15.381 1.00 62.16 185 TRP A N 1
ATOM 1419 C CA . TRP A 1 185 ? -13.032 -17.270 15.888 1.00 62.16 185 TRP A CA 1
ATOM 1420 C C . TRP A 1 185 ? -13.016 -18.561 15.050 1.00 62.16 185 TRP A C 1
ATOM 1422 O O . TRP A 1 185 ? -14.021 -18.856 14.395 1.00 62.16 185 TRP A O 1
ATOM 1432 N N . PRO A 1 186 ? -11.910 -19.334 15.072 1.00 65.88 186 PRO A N 1
ATOM 1433 C CA . PRO A 1 186 ? -11.817 -20.615 14.373 1.00 65.88 186 PRO A CA 1
ATOM 1434 C C . PRO A 1 186 ? -13.035 -21.525 14.587 1.00 65.88 186 PRO A C 1
ATOM 1436 O O . PRO A 1 186 ? -13.723 -21.445 15.608 1.00 65.88 186 PRO A O 1
ATOM 1439 N N . GLU A 1 187 ? -13.291 -22.412 13.624 1.00 64.44 187 GLU A N 1
ATOM 1440 C CA . GLU A 1 187 ? -14.384 -23.384 13.715 1.00 6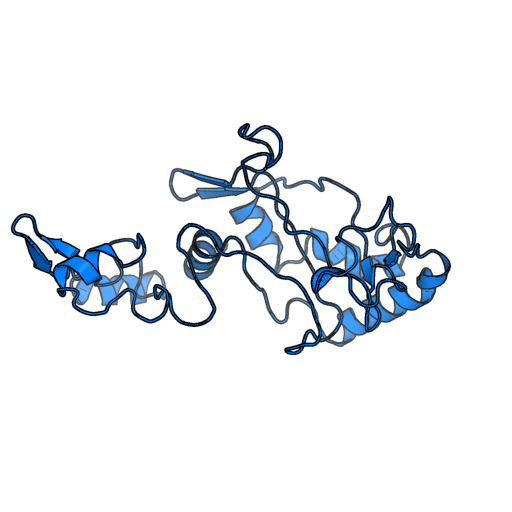4.44 187 GLU A CA 1
ATOM 1441 C C . GLU A 1 187 ? -14.309 -24.173 15.038 1.00 64.44 187 GLU A C 1
ATOM 1443 O O . GLU A 1 187 ? -13.235 -24.590 15.473 1.00 64.44 187 GLU A O 1
ATOM 1448 N N . GLY A 1 188 ? -15.451 -24.311 15.716 1.00 76.75 188 GLY A N 1
ATOM 1449 C CA . GLY A 1 188 ? -15.557 -24.942 17.034 1.00 76.75 188 GLY A CA 1
ATOM 1450 C C . GLY A 1 188 ? -15.287 -24.026 18.235 1.00 76.75 188 GLY A C 1
ATOM 1451 O O . GLY A 1 188 ? -15.661 -24.364 19.356 1.00 76.75 188 GLY A O 1
ATOM 1452 N N . CYS A 1 189 ? -14.717 -22.827 18.051 1.00 73.56 189 CYS A N 1
ATOM 1453 C CA . CYS A 1 189 ? -14.468 -21.904 19.169 1.00 73.56 189 CYS A CA 1
ATOM 1454 C C . CYS A 1 189 ? -15.741 -21.376 19.842 1.00 73.56 189 CYS A C 1
ATOM 1456 O O . CYS A 1 189 ? -15.655 -20.840 20.940 1.00 73.56 189 CYS A O 1
ATOM 1458 N N . TYR A 1 190 ? -16.901 -21.509 19.201 1.00 78.88 190 TYR A N 1
ATOM 1459 C CA . TYR A 1 190 ? -18.192 -21.084 19.746 1.00 78.88 190 TYR A CA 1
ATOM 1460 C C . TYR A 1 190 ? -19.014 -22.242 20.325 1.00 78.88 190 TYR A C 1
ATOM 1462 O O . TYR A 1 190 ? -20.100 -22.011 20.866 1.00 78.88 190 TYR A O 1
ATOM 1470 N N . ASP A 1 191 ? -18.531 -23.478 20.201 1.00 89.75 191 ASP A N 1
ATOM 1471 C CA . ASP A 1 191 ? -19.304 -24.665 20.540 1.00 89.75 191 ASP A CA 1
ATOM 1472 C C . ASP A 1 191 ? -19.551 -24.739 22.047 1.00 89.75 191 ASP A C 1
ATOM 1474 O O . ASP A 1 191 ? -18.648 -24.585 22.869 1.00 89.75 191 ASP A O 1
ATOM 1478 N N . GLY A 1 192 ? -20.813 -24.947 22.421 1.00 88.75 192 GLY A N 1
ATOM 1479 C CA . GLY A 1 192 ? -21.230 -25.000 23.823 1.00 88.75 192 GLY A CA 1
ATOM 1480 C C . GLY A 1 192 ? -21.198 -23.657 24.561 1.00 88.75 192 GLY A C 1
ATOM 1481 O O . GLY A 1 192 ? -21.521 -23.628 25.748 1.00 88.75 192 GLY A O 1
ATOM 1482 N N . MET A 1 193 ? -20.853 -22.549 23.893 1.00 89.75 193 MET A N 1
ATOM 1483 C CA . MET A 1 193 ? -20.850 -21.231 24.524 1.00 89.75 193 MET A CA 1
ATOM 1484 C C . MET A 1 193 ? -22.263 -20.683 24.728 1.00 89.75 193 MET A C 1
ATOM 1486 O O . MET A 1 193 ? -23.124 -20.768 23.848 1.00 89.75 193 MET A O 1
ATOM 1490 N N . THR A 1 194 ? -22.476 -20.034 25.870 1.00 89.00 194 THR A N 1
ATOM 1491 C CA . THR A 1 194 ? -23.650 -19.194 26.119 1.00 89.00 194 THR A CA 1
ATOM 1492 C C . THR A 1 194 ? -23.579 -17.911 25.292 1.00 89.00 194 THR A C 1
ATOM 1494 O O . THR A 1 194 ? -22.501 -17.483 24.878 1.00 89.00 194 THR A O 1
ATOM 1497 N N . GLU A 1 195 ? -24.713 -17.243 25.079 1.00 82.88 195 GLU A N 1
ATOM 1498 C CA . GLU A 1 195 ? -24.742 -15.953 24.370 1.00 82.88 195 GLU A CA 1
ATOM 1499 C C . GLU A 1 195 ? -23.850 -14.901 25.045 1.00 82.88 195 GLU A C 1
ATOM 1501 O O . GLU A 1 195 ? -23.145 -14.151 24.375 1.00 82.88 195 GLU A O 1
ATOM 1506 N N . SER A 1 196 ? -23.783 -14.928 26.375 1.00 83.62 196 SER A N 1
ATOM 1507 C CA . SER A 1 196 ? -22.880 -14.118 27.192 1.00 83.62 196 SER A CA 1
ATOM 1508 C C . SER A 1 196 ? -21.405 -14.375 26.876 1.00 83.62 196 SER A C 1
ATOM 1510 O O . SER A 1 196 ? -20.629 -13.439 26.688 1.00 83.62 196 SER A O 1
ATOM 1512 N N . GLN A 1 197 ? -21.005 -15.641 26.743 1.00 84.44 197 GLN A N 1
ATOM 1513 C CA . GLN A 1 197 ? -19.642 -16.009 26.348 1.00 84.44 197 GLN A CA 1
ATOM 1514 C C . GLN A 1 197 ? -19.353 -15.594 24.901 1.00 84.44 197 GLN A C 1
ATOM 1516 O O . GLN A 1 197 ? -18.314 -14.994 24.629 1.00 84.44 197 GLN A O 1
ATOM 1521 N N . LYS A 1 198 ? -20.301 -15.803 23.981 1.00 81.00 198 LYS A N 1
ATOM 1522 C CA . LYS A 1 198 ? -20.180 -15.341 22.590 1.00 81.00 198 LYS A CA 1
ATOM 1523 C C . LYS A 1 198 ? -20.067 -13.818 22.493 1.00 81.00 198 LYS A C 1
ATOM 1525 O O . LYS A 1 198 ? -19.330 -13.327 21.643 1.00 81.00 198 LYS A O 1
ATOM 1530 N N . ALA A 1 199 ? -20.737 -13.069 23.371 1.00 78.38 199 ALA A N 1
ATOM 1531 C CA . ALA A 1 199 ? -20.653 -11.612 23.434 1.00 78.38 199 ALA A CA 1
ATOM 1532 C C . ALA A 1 199 ? -19.251 -11.124 23.829 1.00 78.38 199 ALA A C 1
ATOM 1534 O O . ALA A 1 199 ? -18.799 -10.102 23.314 1.00 78.38 199 ALA A O 1
ATOM 1535 N N . VAL A 1 200 ? -18.536 -11.854 24.692 1.00 78.00 200 VAL A N 1
ATOM 1536 C CA . VAL A 1 200 ? -17.126 -11.575 25.043 1.00 78.00 200 VAL A CA 1
ATOM 1537 C C . VAL A 1 200 ? -16.195 -11.871 23.867 1.00 78.00 200 VAL A C 1
ATOM 1539 O O . VAL A 1 200 ? -15.239 -11.138 23.632 1.00 78.00 200 VAL A O 1
ATOM 1542 N N . MET A 1 201 ? -16.521 -12.905 23.096 1.00 70.88 201 MET A N 1
ATOM 1543 C CA . MET A 1 201 ? -15.801 -13.309 21.892 1.00 70.88 201 MET A CA 1
ATOM 1544 C C . MET A 1 201 ? -16.001 -12.327 20.714 1.00 70.88 201 MET A C 1
ATOM 1546 O O . MET A 1 201 ? -15.329 -12.440 19.697 1.00 70.88 201 MET A O 1
ATOM 1550 N N . GLN A 1 202 ? -16.879 -11.327 20.800 1.00 64.75 202 GLN A N 1
ATOM 1551 C CA . GLN A 1 202 ? -16.993 -10.318 19.740 1.00 64.75 202 GLN A CA 1
ATOM 1552 C C . GLN A 1 202 ? -15.797 -9.340 19.767 1.00 64.75 202 GLN A C 1
ATOM 1554 O O . GLN A 1 202 ? -15.410 -8.901 20.858 1.00 64.75 202 GLN A O 1
ATOM 1559 N N . PRO A 1 203 ? -15.246 -8.923 18.605 1.00 56.59 203 PRO A N 1
ATOM 1560 C CA . PRO A 1 203 ? -14.118 -7.990 18.551 1.00 56.59 203 PRO A CA 1
ATOM 1561 C C . PRO A 1 203 ? -14.426 -6.696 19.311 1.00 56.59 203 PRO A C 1
ATOM 1563 O O . PRO A 1 203 ? -15.600 -6.315 19.400 1.00 56.59 203 PRO A O 1
ATOM 1566 N N . PRO A 1 204 ? -13.414 -5.994 19.855 1.00 53.03 204 PRO A N 1
ATOM 1567 C CA . PRO A 1 204 ? -13.601 -4.739 20.574 1.00 53.03 204 PRO A CA 1
ATOM 1568 C C . PRO A 1 204 ? -14.066 -3.638 19.609 1.00 53.03 204 PRO A C 1
ATOM 1570 O O . PRO A 1 204 ? -13.289 -2.818 19.134 1.00 53.03 204 PRO A O 1
ATOM 1573 N N . PHE A 1 205 ? -15.356 -3.632 19.291 1.00 54.28 205 PHE A N 1
ATOM 1574 C CA . PHE A 1 205 ? -16.007 -2.598 18.507 1.00 54.28 205 PHE A CA 1
ATOM 1575 C C . PHE A 1 205 ? -16.673 -1.570 19.417 1.00 54.28 205 PHE A C 1
ATOM 1577 O O . PHE A 1 205 ? -17.180 -1.877 20.495 1.00 54.28 205 PHE A O 1
ATOM 1584 N N . ASN A 1 206 ? -16.699 -0.333 18.932 1.00 49.81 206 ASN A N 1
ATOM 1585 C CA . ASN A 1 206 ? -17.405 0.784 19.540 1.00 49.81 206 ASN A CA 1
ATOM 1586 C C . ASN A 1 206 ? -18.914 0.468 19.677 1.00 49.81 206 ASN A C 1
ATOM 1588 O O . ASN A 1 206 ? -19.519 -0.055 18.741 1.00 49.81 206 ASN A O 1
ATOM 1592 N N . ALA A 1 207 ? -19.538 0.841 20.802 1.00 48.97 207 ALA A N 1
ATOM 1593 C CA . ALA A 1 207 ? -20.965 0.631 21.109 1.00 48.97 207 ALA A CA 1
ATOM 1594 C C . ALA A 1 207 ? -21.952 1.182 20.049 1.00 48.97 207 ALA A C 1
ATOM 1596 O O . ALA A 1 207 ? -23.140 0.879 20.072 1.00 48.97 207 ALA A O 1
ATOM 1597 N N . ARG A 1 208 ? -21.474 1.963 19.075 1.00 53.28 208 ARG A N 1
ATOM 1598 C CA . ARG A 1 208 ? -22.256 2.555 17.974 1.00 53.28 208 ARG A CA 1
ATOM 1599 C C . ARG A 1 208 ? -22.868 1.557 16.977 1.00 53.28 208 ARG A C 1
ATOM 1601 O O . ARG A 1 208 ? -23.661 2.002 16.141 1.00 53.28 208 ARG A O 1
ATOM 1608 N N . LEU A 1 209 ? -22.514 0.271 17.056 1.00 55.09 209 LEU A N 1
ATOM 1609 C CA . LEU A 1 209 ? -22.908 -0.789 16.115 1.00 55.09 209 LEU A CA 1
ATOM 1610 C C . LEU A 1 209 ? -24.024 -1.728 16.618 1.00 55.09 209 LEU A C 1
ATOM 1612 O O . LEU A 1 209 ? -24.156 -2.819 16.078 1.00 55.09 209 LEU A O 1
ATOM 1616 N N . ASP A 1 210 ? -24.826 -1.329 17.617 1.00 66.69 210 ASP A N 1
ATOM 1617 C CA . ASP A 1 210 ? -25.896 -2.167 18.201 1.00 66.69 210 ASP A CA 1
ATOM 1618 C C . ASP A 1 210 ? -25.384 -3.589 18.548 1.00 66.69 210 ASP A C 1
ATOM 1620 O O . ASP A 1 210 ? -25.978 -4.612 18.202 1.00 66.69 210 ASP A O 1
ATOM 1624 N N . ARG A 1 211 ? -24.229 -3.654 19.218 1.00 70.38 211 ARG A N 1
ATOM 1625 C CA . ARG A 1 211 ? -23.555 -4.909 19.576 1.00 70.38 211 ARG A CA 1
ATOM 1626 C C . ARG A 1 211 ? -24.195 -5.560 20.808 1.00 70.38 211 ARG A C 1
ATOM 1628 O O . ARG A 1 211 ? -24.541 -4.869 21.763 1.00 70.38 211 ARG A O 1
ATOM 1635 N N . VAL A 1 212 ? -24.205 -6.897 20.830 1.00 76.00 212 VAL A N 1
ATOM 1636 C CA . VAL A 1 212 ? -24.464 -7.702 22.035 1.00 76.00 212 VAL A CA 1
ATOM 1637 C C . VAL A 1 212 ? -23.295 -7.578 23.026 1.00 76.00 212 VAL A C 1
ATOM 1639 O O . VAL A 1 212 ? -22.149 -7.922 22.719 1.00 76.00 212 VAL A O 1
ATOM 1642 N N . GLN A 1 213 ? -23.582 -7.054 24.212 1.00 76.62 213 GLN A N 1
ATOM 1643 C CA . GLN A 1 213 ? -22.652 -6.820 25.314 1.00 76.62 213 GLN A CA 1
ATOM 1644 C C . GLN A 1 213 ? -23.024 -7.683 26.519 1.00 76.62 213 GLN A C 1
ATOM 1646 O O . GLN A 1 213 ? -24.185 -8.054 26.676 1.00 76.62 213 GLN A O 1
ATOM 1651 N N . LEU A 1 214 ? -22.037 -7.981 27.364 1.00 84.38 214 LEU A N 1
ATOM 1652 C CA . LEU A 1 214 ? -22.246 -8.645 28.649 1.00 84.38 214 LEU A CA 1
ATOM 1653 C C . LEU A 1 214 ? -22.738 -7.614 29.674 1.00 84.38 214 LEU A C 1
ATOM 1655 O O . LEU A 1 214 ? -22.084 -6.583 29.844 1.00 84.38 214 LEU A O 1
ATOM 1659 N N . ASP A 1 215 ? -23.855 -7.873 30.352 1.00 81.12 215 ASP A N 1
ATOM 1660 C CA . ASP A 1 215 ? -24.270 -7.058 31.499 1.00 81.12 215 ASP A CA 1
ATOM 1661 C C . ASP A 1 215 ? -23.512 -7.447 32.786 1.00 81.12 215 ASP A C 1
ATOM 1663 O O . ASP A 1 215 ? -22.718 -8.391 32.819 1.00 81.12 215 ASP A O 1
ATOM 1667 N N . GLY A 1 216 ? -23.739 -6.688 33.863 1.00 77.56 216 GLY A N 1
ATOM 1668 C CA . GLY A 1 216 ? -23.095 -6.914 35.162 1.00 77.56 216 GLY A CA 1
ATOM 1669 C C . GLY A 1 216 ? -23.566 -8.168 35.911 1.00 77.56 216 GLY A C 1
ATOM 1670 O O . GLY A 1 216 ? -22.970 -8.513 36.928 1.00 77.56 216 GLY A O 1
ATOM 1671 N N . GLU A 1 217 ? -24.606 -8.847 35.428 1.00 85.31 217 GLU A N 1
ATOM 1672 C CA . GLU A 1 217 ? -25.214 -10.034 36.042 1.00 85.31 217 GLU A CA 1
ATOM 1673 C C . GLU A 1 217 ? -24.960 -11.310 35.214 1.00 85.31 217 GLU A C 1
ATOM 1675 O O . GLU A 1 217 ? -25.407 -12.398 35.578 1.00 85.31 217 GLU A O 1
ATOM 1680 N N . GLY A 1 218 ? -24.190 -11.202 34.125 1.00 79.44 218 GLY A N 1
ATOM 1681 C CA . GLY A 1 218 ? -23.841 -12.316 33.245 1.00 79.44 218 GLY A CA 1
ATOM 1682 C C . GLY A 1 218 ? -24.878 -12.608 32.159 1.00 79.44 218 GLY A C 1
ATOM 1683 O O . GLY A 1 218 ? -24.755 -13.626 31.474 1.00 79.44 218 GLY A O 1
ATOM 1684 N N . GLY A 1 219 ? -25.869 -11.739 31.973 1.00 84.38 219 GLY A N 1
ATOM 1685 C CA . GLY A 1 219 ? -26.759 -11.714 30.819 1.00 84.38 219 GLY A CA 1
ATOM 1686 C C . GLY A 1 219 ? -26.172 -10.925 29.646 1.00 84.38 219 GLY A C 1
ATOM 1687 O O . GLY A 1 219 ? -25.018 -10.483 29.661 1.00 84.38 219 GLY A O 1
ATOM 1688 N N . THR A 1 220 ? -26.975 -10.773 28.595 1.00 86.19 220 THR A N 1
ATOM 1689 C CA . THR A 1 220 ? -26.600 -10.011 27.402 1.00 86.19 220 THR A CA 1
ATOM 1690 C C . THR A 1 220 ? -27.602 -8.916 27.095 1.00 86.19 220 THR A C 1
ATOM 1692 O O . THR A 1 220 ? -28.809 -9.154 27.131 1.00 86.19 220 THR A O 1
ATOM 1695 N N . PHE A 1 221 ? -27.114 -7.757 26.666 1.00 84.75 221 PHE A N 1
ATOM 1696 C CA . PHE A 1 221 ? -27.944 -6.650 26.200 1.00 84.75 221 PHE A CA 1
ATOM 1697 C C . PHE A 1 221 ? -27.379 -6.036 24.922 1.00 84.75 221 PHE A C 1
ATOM 1699 O O . PHE A 1 221 ? -26.223 -6.249 24.568 1.00 84.75 221 PHE A O 1
ATOM 1706 N N . VAL A 1 222 ? -28.203 -5.259 24.226 1.00 81.69 222 VAL A N 1
ATOM 1707 C CA . VAL A 1 222 ? -27.767 -4.453 23.087 1.00 81.69 222 VAL A CA 1
ATOM 1708 C C . VAL A 1 222 ? -28.043 -2.996 23.403 1.00 81.69 222 VAL A C 1
ATOM 1710 O O . VAL A 1 222 ? -29.199 -2.581 23.493 1.00 81.69 222 VAL A O 1
ATOM 1713 N N . GLU A 1 223 ? -26.987 -2.201 23.539 1.00 75.50 223 GLU A N 1
ATOM 1714 C CA . GLU A 1 223 ? -27.136 -0.753 23.625 1.00 75.50 223 GLU A CA 1
ATOM 1715 C C . GLU A 1 223 ? -27.320 -0.189 22.216 1.00 75.50 223 GLU A C 1
ATOM 1717 O O . GLU A 1 223 ? -26.384 -0.114 21.421 1.00 75.50 223 GLU A O 1
ATOM 1722 N N . SER A 1 224 ? -28.563 0.164 21.890 1.00 73.38 224 SER A N 1
ATOM 1723 C CA . SER A 1 224 ? -28.910 0.748 20.598 1.00 73.38 224 SER A CA 1
ATOM 1724 C C . SER A 1 224 ? -29.153 2.241 20.708 1.00 73.38 224 SER A C 1
ATOM 1726 O O . SER A 1 224 ? -29.876 2.719 21.584 1.00 73.38 224 SER A O 1
ATOM 1728 N N . ARG A 1 225 ? -28.634 2.995 19.739 1.00 73.12 225 ARG A N 1
ATOM 1729 C CA . ARG A 1 225 ? -28.981 4.415 19.603 1.00 73.12 225 ARG A CA 1
ATOM 1730 C C . ARG A 1 225 ? -30.425 4.571 19.139 1.00 73.12 225 ARG A C 1
ATOM 1732 O O . ARG A 1 225 ? -30.934 3.761 18.359 1.00 73.12 225 ARG A O 1
ATOM 1739 N N . SER A 1 226 ? -31.068 5.652 19.577 1.00 82.06 226 SER A N 1
ATOM 1740 C CA . SER A 1 226 ? -32.434 5.960 19.158 1.00 82.06 226 SER A CA 1
ATOM 1741 C C . SER A 1 226 ? -32.519 6.135 17.640 1.00 82.06 226 SER A C 1
ATOM 1743 O O . SER A 1 226 ? -31.586 6.613 16.989 1.00 82.06 226 SER A O 1
ATOM 1745 N N . LYS A 1 227 ? -33.673 5.783 17.069 1.00 83.62 227 LYS A N 1
ATOM 1746 C CA . LYS A 1 227 ? -33.936 5.956 15.636 1.00 83.62 227 LYS A CA 1
ATOM 1747 C C . LYS A 1 227 ? -33.721 7.404 15.182 1.00 83.62 227 LYS A C 1
ATOM 1749 O O . LYS A 1 227 ? -33.072 7.632 14.173 1.00 83.62 227 LYS A O 1
ATOM 1754 N N . ALA A 1 228 ? -34.165 8.370 15.987 1.00 86.31 228 ALA A N 1
ATOM 1755 C CA . ALA A 1 228 ? -33.969 9.791 15.711 1.00 86.31 228 ALA A CA 1
ATOM 1756 C C . ALA A 1 228 ? -32.485 10.179 15.598 1.00 86.31 228 ALA A C 1
ATOM 1758 O O . ALA A 1 228 ? -32.130 10.987 14.744 1.00 86.31 228 ALA A O 1
ATOM 1759 N N . LYS A 1 229 ? -31.615 9.589 16.430 1.00 77.75 229 LYS A N 1
ATOM 1760 C CA . LYS A 1 229 ? -30.170 9.823 16.373 1.00 77.75 229 LYS A CA 1
ATOM 1761 C C . LYS A 1 229 ? -29.574 9.216 15.100 1.00 77.75 229 LYS A C 1
ATOM 1763 O O . LYS A 1 229 ? -28.955 9.940 14.337 1.00 77.75 229 LYS A O 1
ATOM 1768 N N . LYS A 1 230 ? -29.892 7.953 14.794 1.00 78.94 230 LYS A N 1
ATOM 1769 C CA . LYS A 1 230 ? -29.463 7.276 13.552 1.00 78.94 230 LYS A CA 1
ATOM 1770 C C . LYS A 1 230 ? -29.893 8.036 12.289 1.00 78.94 230 LYS A C 1
ATOM 1772 O O . LYS A 1 230 ? -29.098 8.207 11.369 1.00 78.94 230 LYS A O 1
ATOM 1777 N N . ASP A 1 231 ? -31.129 8.529 12.264 1.00 83.94 231 ASP A N 1
ATOM 1778 C CA . ASP A 1 231 ? -31.674 9.302 11.144 1.00 83.94 231 ASP A CA 1
ATOM 1779 C C . ASP A 1 231 ? -31.009 10.683 11.025 1.00 83.94 231 ASP A C 1
ATOM 1781 O O . ASP A 1 231 ? -30.721 11.141 9.917 1.00 83.94 231 ASP A O 1
ATOM 1785 N N . PHE A 1 232 ? -30.725 11.339 12.155 1.00 81.56 232 PHE A N 1
ATOM 1786 C CA . PHE A 1 232 ? -29.967 12.588 12.191 1.00 81.56 232 PHE A CA 1
ATOM 1787 C C . PHE A 1 232 ? -28.544 12.388 11.668 1.00 81.56 232 PHE A C 1
ATOM 1789 O O . PHE A 1 232 ? -28.104 13.141 10.805 1.00 81.56 232 PHE A O 1
ATOM 1796 N N . ASP A 1 233 ? -27.850 11.350 12.122 1.00 69.38 233 ASP A N 1
ATOM 1797 C CA . ASP A 1 233 ? -26.469 11.087 11.731 1.00 69.38 233 ASP A CA 1
ATOM 1798 C C . ASP A 1 233 ? -26.371 10.721 10.245 1.00 69.38 233 ASP A C 1
ATOM 1800 O O . ASP A 1 233 ? -25.532 11.256 9.521 1.00 69.38 233 ASP A O 1
ATOM 1804 N N . LYS A 1 234 ? -27.337 9.949 9.735 1.00 76.69 234 LYS A N 1
ATOM 1805 C CA . LYS A 1 234 ? -27.471 9.682 8.299 1.00 76.69 234 LYS A CA 1
ATOM 1806 C C . LYS A 1 234 ? -27.734 10.953 7.495 1.00 76.69 234 LYS A C 1
ATOM 1808 O O . LYS A 1 234 ? -27.193 11.112 6.405 1.00 76.69 234 LYS A O 1
ATOM 1813 N N . LYS A 1 235 ? -28.554 11.863 8.021 1.00 81.50 235 LYS A N 1
ATOM 1814 C CA . LYS A 1 235 ? -28.874 13.137 7.368 1.00 81.50 235 LYS A CA 1
ATOM 1815 C C . LYS A 1 235 ? -27.689 14.107 7.363 1.00 81.50 235 LYS A C 1
ATOM 1817 O O . LYS A 1 235 ? -27.529 14.841 6.394 1.00 81.50 235 LYS A O 1
ATOM 1822 N N . VAL A 1 236 ? -26.908 14.148 8.439 1.00 71.75 236 VAL A N 1
ATOM 1823 C CA . VAL A 1 236 ? -25.845 15.144 8.648 1.00 71.75 236 VAL A CA 1
ATOM 1824 C C . VAL A 1 236 ? -24.496 14.657 8.132 1.00 71.75 236 VAL A C 1
ATOM 1826 O O . VAL A 1 236 ? -23.774 15.423 7.502 1.00 71.75 236 VAL A O 1
ATOM 1829 N N . PHE A 1 237 ? -24.168 13.389 8.366 1.00 59.44 237 PHE A N 1
ATOM 1830 C CA . PHE A 1 237 ? -22.863 12.806 8.058 1.00 59.44 237 PHE A CA 1
ATOM 1831 C C . PHE A 1 237 ? -22.911 11.831 6.875 1.00 59.44 237 PHE A C 1
ATOM 1833 O O . PHE A 1 237 ? -21.871 11.359 6.429 1.00 59.44 237 PHE A O 1
ATOM 1840 N N . GLY A 1 238 ? -24.101 11.520 6.343 1.00 60.59 238 GLY A N 1
ATOM 1841 C CA . GLY A 1 238 ? -24.264 10.578 5.229 1.00 60.59 238 GLY A CA 1
ATOM 1842 C C . GLY A 1 238 ? -24.067 9.110 5.620 1.00 60.59 238 GLY A C 1
ATOM 1843 O O . GLY A 1 238 ? -24.072 8.238 4.757 1.00 60.59 238 GLY A O 1
ATOM 1844 N N . THR A 1 239 ? -23.917 8.819 6.911 1.00 53.31 239 THR A N 1
ATOM 1845 C CA . THR A 1 239 ? -23.614 7.487 7.442 1.00 53.31 239 THR A CA 1
ATOM 1846 C C . THR A 1 239 ? -24.466 7.188 8.667 1.00 53.31 239 THR A C 1
ATOM 1848 O O . THR A 1 239 ? -24.857 8.082 9.410 1.00 53.31 239 THR A O 1
ATOM 1851 N N . SER A 1 240 ? -24.758 5.907 8.888 1.00 53.62 240 SER A N 1
ATOM 1852 C CA . SER A 1 240 ? -25.560 5.457 10.034 1.00 53.62 240 SER A CA 1
ATOM 1853 C C . SER A 1 240 ? -24.731 5.334 11.323 1.00 53.62 240 SER A C 1
ATOM 1855 O O . SER A 1 240 ? -25.266 4.945 12.361 1.00 53.62 240 SER A O 1
ATOM 1857 N N . TYR A 1 241 ? -23.426 5.627 11.269 1.00 53.44 241 TYR A N 1
ATOM 1858 C CA . TYR A 1 241 ? -22.444 5.244 12.295 1.00 53.44 241 TYR A CA 1
ATOM 1859 C C . TYR A 1 241 ? -21.769 6.413 13.034 1.00 53.44 241 TYR A C 1
ATOM 1861 O O . TYR A 1 241 ? -20.946 6.174 13.922 1.00 53.44 241 TYR A O 1
ATOM 1869 N N . PHE A 1 242 ? -22.149 7.651 12.713 1.00 44.38 242 PHE A N 1
ATOM 1870 C CA . PHE A 1 242 ? -21.738 8.871 13.431 1.00 44.38 242 PHE A CA 1
ATOM 1871 C C . PHE A 1 242 ? -22.768 9.286 14.459 1.00 44.38 242 PHE A C 1
ATOM 1873 O O . PHE A 1 242 ? -23.846 8.675 14.361 1.00 44.38 242 PHE A O 1
#

Solvent-accessible surface area (backbone atoms only — not comparable to full-atom values): 15033 Å² total; per-residue (Å²): 119,69,52,70,66,57,51,50,46,26,71,52,37,72,48,80,87,80,79,79,80,66,52,72,67,55,39,49,53,45,52,52,41,49,60,77,48,48,90,72,42,45,67,36,58,52,80,92,68,40,53,46,57,77,93,41,88,48,14,38,70,71,62,49,26,42,28,45,33,66,55,47,81,68,56,63,81,62,11,54,61,60,52,42,68,80,64,30,83,88,46,42,38,51,44,36,49,41,50,26,80,85,68,75,82,90,67,87,65,60,46,83,47,73,58,96,46,24,32,56,67,61,92,77,77,68,42,47,40,90,87,81,68,46,77,37,70,67,49,30,73,49,76,57,97,92,39,53,38,24,66,59,78,92,84,85,82,82,75,64,90,68,52,91,93,66,58,77,95,83,79,84,57,31,103,56,74,64,65,91,97,47,90,46,74,64,91,70,73,66,66,93,55,50,72,36,56,51,29,67,68,46,69,99,66,69,68,73,68,54,45,61,36,62,47,98,84,66,44,68,47,61,62,62,80,54,67,70,54,38,53,47,20,31,71,74,71,73,33,70,72,98

Radius of gyration: 22.21 Å; Cα contacts (8 Å, |Δi|>4): 284; chains: 1; bounding box: 56×43×57 Å

Secondary structure (DSSP, 8-state):
---HHHHHHHHHHS-----SSS-HHHHHHHHHHHHHHGGG-EE--STTT-SS-TTSGGGTTSS--PEEEE-TTSSGGGGHHHHHHHH-TTTHHHHHHHT-TT---SS--EEEE--TT--------SSB-TTT--B-GGG-EEEETTEEEESS-------S---TTS-------SSS---TT---PSTTTTTT--HHHHHHTS----GGG--EEE-TTS-EEE----HHHHHHHHHHHSSTT-

Sequence (242 aa):
MLSDEDKYLFDLNGYIVIKGVFSPEEVAAANAAITDHMPSANERIEDSIRNTKRGTGMGGNGKDGRIDLGGVLQWGEQSKFFHSVLDHPKLVPYYHELCGKGYRMDHMPFCIVQNKGSEGFNLHGGTIDVSSGEYNHFLAYTYNHGQIRSNLLAVAVALCPHPEGGGGFCVVKGRSYMEEGNPMWPEGCYDGMTESQKAVMQPPFNARLDRVQLDGEGGTFVESRSKAKKDFDKKVFGTSYF

Foldseek 3Di:
DDAVVQVVCCVFFVDDDDPPLDDLVLLVLLVVLCVVQVVVKDWPLDPVRAQDDPPDPLCFQSGGAKIKAFCLCPSPPSSVSVVCCVPPPVCVVVCCQAARDVDDDPDGDIDTDDDHRYGHHDDDADQADPPPRDGNPCQDWDDDPNGTHGSDDDDDDDSDDDDVVNDDDDDQTPDQDDDPDDSDDPPPPCPPDDPLRVLVSHPPDDLLPQGWYQDPVSDTDTDYDDPVVQVVCCVPSVHSRD

Organism: NCBI:txid2557542

=== Feature glossary ===
Legend for the data blocks above and below:

— What the protein is —

The amino-acid sequence is the protein's primary structure: the linear order of residues from the N-terminus to the C-terminus, written in one-letter code. Everything else here — the 3D coordinates, the secondary structure, the domain annotations — is ultimately a consequence of this string.

Database cross-references. InterPro integrates a dozen domain/family signature databases into unified entries with residue-range hits. GO terms attach function/process/location labels with evidence codes. CATH codes position the fold in a four-level structural taxonomy. Organism is the NCBI-taxonomy species name.

— Where its atoms are —

The mmCIF block holds the 3D Cartesian coordinates of each backbone atom (N, Cα, C, O) in ångströms. mmCIF is the PDB's canonical archive format — a tagged-loop text representation of the atomic model.

The six renders are orthographic views along the three Cartesian axes in both directions. Representation (cartoon, sticks, or surface) and color scheme (sequence-rainbow or by-chain) vary across proteins so the training set covers all the common visualization conventions.

— Local backbone conformation —

Secondary structure is the local, repeating backbone conformation. DSSP classifies it into eight states by reading the hydrogen-bond network: three helix types (H, G, I), two β types (E, B), two non-regular types (T, S), and unstructured coil (-).

SS3 is a coarse helix/strand/coil call (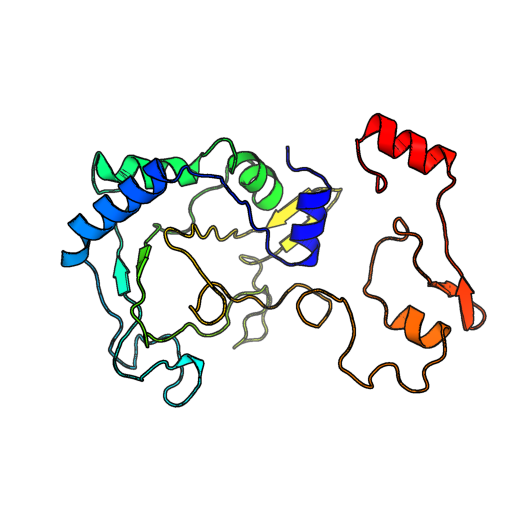letters a/b/c) made by the P-SEA algorithm from inter-Cα distances and dihedrals. It is less detailed than DSSP but needs only Cα positions.

Backbone dihedral angles. Every residue except chain termini has a φ (preceding-C → N → Cα → C) and a ψ (N → Cα → C → next-N). They are reported in degrees following the IUPAC sign convention. Secondary structure is essentially a statement about which (φ, ψ) basin each residue occupies.

— Global shape and packing —

The geometric summary reports three shape descriptors. Rg (radius of gyration) measures how spread out the Cα atoms are about their centre of mass; compact globular proteins have small Rg, elongated or unfolded ones large. Cα contacts (<8 Å, |i−j|>4) count long-range residue pairs in spatial proximity — high for tightly packed folds, near zero for rods or random coil. The bounding-box extents give the protein's footprint along x, y, z in Å.

Solvent accessibility: the surface area of each residu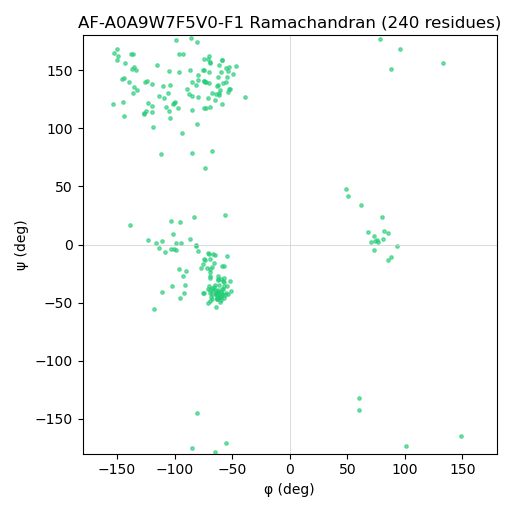e that a 1.4 Å water probe can touch, in Å². When only backbone atoms are present the absolute values are lower than full-atom SASA (side chains contribute most of the area) and are flagged as backbone-only.

Plot images: a contact map (which residues are close in 3D, as an N×N binary image), a Ramachandran scatter (backbone torsion angles, revealing secondary-structure composition at a glance), and — for AlphaFold structures — a PAE heatmap (pairwise prediction confidence).

— Structural neighborhood —

Foldseek's 3Di representation compresses backbone geometry into a per-residue letter drawn from a learned twenty-state alphabet. It captures the tertiary interaction pattern around each residue — which residues are packed against it in space, regardless of where they are in sequence.

Structural nearest neighbors (via Foldseek easy-search vs the PDB). Reported per hit: target PDB id, E-value, and alignment TM-score. A TM-score above ~0.5 is the conventional threshold for 'same fold'.

— Confidence and disorder —

pLDDT (predicted Local Distance Difference Test) is AlphaFold's per-residue confidence score, ranging from 0 to 100. Values above 90 indicate high confidence (typically well-packed cores); 70–90 is confident; 50–70 low confidence; below 50 usually means the region is disordered or the prediction is unreliable there. AlphaFold stores pLDDT in the mmCIF B-factor column.

For experimental (PDB) structures, the B-factor (temperature factor) quantifies the positional spread of each atom in the crystal — a combination of thermal vibration and static disorder — in units of Å². High B-factors mark flexible loops or poorly resolved regions; low B-factors mark the rigid, well-ordered core.

Predicted Aligned Error (PAE) is an AlphaFold confidence matrix: entry (i, j) is the expected error in the position of residue j, in ångströms, when the prediction is superimposed on the true structure at residue i. Low PAE within a block of residues means that block is internally rigid and well-predicted; high PAE between two blocks means their relative placement is uncertain even if each block individually is confident.